Protein AF-A0A7S1VAH8-F1 (afdb_monomer_lite)

Foldseek 3Di:
DPPPVVVVVVVVVVPPPDDDDDDDDDDDDDDDDDDDDDDDDDDDDDDDDDDDPDDPPPPDPPPPLPVVLVVLCVLLPLPPDDDDPVVPVPDPPCPVLVVLLVVLVVDDAQPDDLVSLLCLLVSLLVLLPPLAPNSLSSSVVSLSSLVSNVSSPNVSRADALSSLLSSLSSLLSNLDPCSLVNLVSSLVVLVVCCVVCVVRRVRSDHDPSSVVSNVSSVD

Structure (mmCIF, N/CA/C/O backbone):
data_AF-A0A7S1VAH8-F1
#
_entry.id   AF-A0A7S1VAH8-F1
#
loop_
_atom_site.group_PDB
_atom_site.id
_atom_site.type_symbol
_atom_site.label_atom_id
_atom_site.label_alt_id
_atom_site.label_comp_id
_atom_site.label_asym_id
_atom_site.label_entity_id
_atom_site.label_seq_id
_atom_site.pdbx_PDB_ins_code
_atom_site.Cartn_x
_atom_site.Cartn_y
_atom_site.Cartn_z
_atom_site.occupancy
_atom_site.B_iso_or_equiv
_atom_site.auth_seq_id
_atom_site.auth_comp_id
_atom_site.auth_asym_id
_atom_site.auth_atom_id
_atom_site.pdbx_PDB_model_num
ATOM 1 N N . MET A 1 1 ? -37.120 -2.375 -13.109 1.00 52.62 1 MET A N 1
ATOM 2 C CA . MET A 1 1 ? -37.598 -3.727 -13.493 1.00 52.62 1 MET A CA 1
ATOM 3 C C . MET A 1 1 ? -36.692 -4.372 -14.556 1.00 52.62 1 MET A C 1
ATOM 5 O O . MET A 1 1 ? -37.134 -4.604 -15.670 1.00 52.62 1 MET A O 1
ATOM 9 N N . LYS A 1 2 ? -35.412 -4.654 -14.250 1.00 52.62 2 LYS A N 1
ATOM 10 C CA . LYS A 1 2 ? -34.483 -5.331 -15.190 1.00 52.62 2 LYS A CA 1
ATOM 11 C C . LYS A 1 2 ? -33.538 -6.352 -14.522 1.00 52.62 2 LYS A C 1
ATOM 13 O O . LYS A 1 2 ? -32.539 -6.725 -15.114 1.00 52.62 2 LYS A O 1
ATOM 18 N N . LEU A 1 3 ? -33.850 -6.826 -13.310 1.00 43.91 3 LEU A N 1
ATOM 19 C CA . LEU A 1 3 ? -33.063 -7.880 -12.640 1.00 43.91 3 LEU A CA 1
ATOM 20 C C . LEU A 1 3 ? -33.604 -9.303 -12.870 1.00 43.91 3 LEU A C 1
ATOM 22 O O . LEU A 1 3 ? -32.869 -10.266 -12.695 1.00 43.91 3 LEU A O 1
ATOM 26 N N . SER A 1 4 ? -34.853 -9.458 -13.322 1.00 49.66 4 SER A N 1
ATOM 27 C CA . SER A 1 4 ? -35.469 -10.785 -13.496 1.00 49.66 4 SER A CA 1
ATOM 28 C C . SER A 1 4 ? -34.970 -11.536 -14.744 1.00 49.66 4 SER A C 1
ATOM 30 O O . SER A 1 4 ? -34.822 -12.754 -14.707 1.00 49.66 4 SER A O 1
ATOM 32 N N . ALA A 1 5 ? -34.604 -10.827 -15.819 1.00 51.25 5 ALA A N 1
ATOM 33 C CA . ALA A 1 5 ? -34.132 -11.457 -17.057 1.00 51.25 5 ALA A CA 1
ATOM 34 C C . ALA A 1 5 ? -32.720 -12.069 -16.940 1.00 51.25 5 ALA A C 1
ATOM 36 O O . ALA A 1 5 ? -32.402 -13.029 -17.636 1.00 51.25 5 ALA A O 1
ATOM 37 N N . PHE A 1 6 ? -31.877 -11.545 -16.044 1.00 51.97 6 PHE A N 1
ATOM 38 C CA . PHE A 1 6 ? -30.491 -12.004 -15.910 1.00 51.97 6 PHE A CA 1
ATOM 39 C C . PHE A 1 6 ? -30.389 -13.331 -15.141 1.00 51.97 6 PHE A C 1
ATOM 41 O O . PHE A 1 6 ? -29.578 -14.189 -15.478 1.00 51.97 6 PHE A O 1
ATOM 48 N N . VAL A 1 7 ? -31.279 -13.548 -14.167 1.00 60.94 7 VAL A N 1
ATOM 49 C CA . VAL A 1 7 ? -31.356 -14.809 -13.408 1.00 60.94 7 VAL A CA 1
ATOM 50 C C . VAL A 1 7 ? -31.898 -15.954 -14.277 1.00 60.94 7 VAL A C 1
ATOM 52 O O . VAL A 1 7 ? -31.456 -17.093 -14.142 1.00 60.94 7 VAL A O 1
ATOM 55 N N . ALA A 1 8 ? -32.785 -15.662 -15.235 1.00 54.56 8 ALA A N 1
ATOM 56 C CA . ALA A 1 8 ? -33.302 -16.668 -16.167 1.00 54.56 8 ALA A CA 1
ATOM 57 C C . ALA A 1 8 ? -32.232 -17.185 -17.151 1.00 54.56 8 ALA A C 1
ATOM 59 O O . ALA A 1 8 ? -32.228 -18.368 -17.489 1.00 54.56 8 ALA A O 1
ATOM 60 N N . LEU A 1 9 ? -31.291 -16.331 -17.573 1.00 54.25 9 LEU A N 1
ATOM 61 C CA . LEU A 1 9 ? -30.214 -16.726 -18.489 1.00 54.25 9 LEU A CA 1
ATOM 62 C C . LEU A 1 9 ? -29.108 -17.536 -17.801 1.00 54.25 9 LEU A C 1
ATOM 64 O O . LEU A 1 9 ? -28.518 -18.409 -18.436 1.00 54.25 9 LEU A O 1
ATOM 68 N N . LEU A 1 10 ? -28.864 -17.313 -16.504 1.00 56.12 10 LEU A N 1
ATOM 69 C CA . LEU A 1 10 ? -27.863 -18.083 -15.760 1.00 56.12 10 LEU A CA 1
ATOM 70 C C . LEU A 1 10 ? -28.324 -19.528 -15.491 1.00 56.12 10 LEU A C 1
ATOM 72 O O . LEU A 1 10 ? -27.526 -20.458 -15.584 1.00 56.12 10 LEU A O 1
ATOM 76 N N . ASN A 1 11 ? -29.621 -19.736 -15.241 1.00 53.31 11 ASN A N 1
ATOM 77 C CA . ASN A 1 11 ? -30.171 -21.071 -14.980 1.00 53.31 11 ASN A CA 1
ATOM 78 C C . ASN A 1 11 ? -30.299 -21.947 -16.240 1.00 53.31 11 ASN A C 1
ATOM 80 O O . ASN A 1 11 ? -30.306 -23.170 -16.129 1.00 53.31 11 ASN A O 1
ATOM 84 N N . LEU A 1 12 ? -30.334 -21.363 -17.444 1.00 49.31 12 LEU A N 1
ATOM 85 C CA . LEU A 1 12 ? -30.392 -22.136 -18.693 1.00 49.31 12 LEU A CA 1
ATOM 86 C C . LEU A 1 12 ? -29.013 -22.668 -19.135 1.00 49.31 12 LEU A C 1
ATOM 88 O O . LEU A 1 12 ? -28.933 -23.650 -19.873 1.00 49.31 12 LEU A O 1
ATOM 92 N N . ALA A 1 13 ? -27.923 -22.047 -18.673 1.00 46.59 13 ALA A N 1
ATOM 93 C CA . ALA A 1 13 ? -26.558 -22.426 -19.041 1.00 46.59 13 ALA A CA 1
ATOM 94 C C . ALA A 1 13 ? -26.015 -23.627 -18.242 1.00 46.59 13 ALA A C 1
ATOM 96 O O . ALA A 1 13 ? -25.113 -24.313 -18.717 1.00 46.59 13 ALA A O 1
ATOM 97 N N . LEU A 1 14 ? -26.586 -23.923 -17.069 1.00 49.12 14 LEU A N 1
ATOM 98 C CA . LEU A 1 14 ? -26.120 -24.998 -16.182 1.00 49.12 14 LEU A CA 1
ATOM 99 C C . LEU A 1 14 ? -26.841 -26.344 -16.384 1.00 49.12 14 LEU A C 1
ATOM 101 O O . LEU A 1 14 ? -26.470 -27.329 -15.759 1.00 49.12 14 LEU A O 1
ATOM 105 N N . SER A 1 15 ? -27.821 -26.427 -17.291 1.00 48.47 15 SER A N 1
ATOM 106 C CA . SER A 1 15 ? -28.561 -27.671 -17.578 1.00 48.47 15 SER A CA 1
ATOM 107 C C . SER A 1 15 ? -28.047 -28.445 -18.807 1.00 48.47 15 SER A C 1
ATOM 109 O O . SER A 1 15 ? -28.704 -29.386 -19.249 1.00 48.47 15 SER A O 1
ATOM 111 N N . ARG A 1 16 ? -26.920 -28.047 -19.421 1.00 50.56 16 ARG A N 1
ATOM 112 C CA . ARG A 1 16 ? -26.482 -28.583 -20.731 1.00 50.56 16 ARG A CA 1
ATOM 113 C C . ARG A 1 16 ? -25.191 -29.404 -20.739 1.00 50.56 16 ARG A C 1
ATOM 115 O O . ARG A 1 16 ? -24.739 -29.769 -21.819 1.00 50.56 16 ARG A O 1
ATOM 122 N N . THR A 1 17 ? -24.621 -29.744 -19.587 1.00 51.22 17 THR A N 1
ATOM 123 C CA . THR A 1 17 ? -23.347 -30.485 -19.523 1.00 51.22 17 THR A CA 1
ATOM 124 C C . THR A 1 17 ? -23.457 -31.823 -18.804 1.00 51.22 17 THR A C 1
ATOM 126 O O . THR A 1 17 ? -22.581 -32.140 -18.018 1.00 51.22 17 THR A O 1
ATOM 129 N N . ASP A 1 18 ? -24.501 -32.607 -19.081 1.00 44.62 18 ASP A N 1
ATOM 130 C CA . ASP A 1 18 ? -24.576 -34.012 -18.655 1.00 44.62 18 ASP A CA 1
ATOM 131 C C . ASP A 1 18 ? -25.344 -34.849 -19.687 1.00 44.62 18 ASP A C 1
ATOM 133 O O . ASP A 1 18 ? -26.523 -35.152 -19.528 1.00 44.62 18 ASP A O 1
ATOM 137 N N . ALA A 1 19 ? -24.683 -35.197 -20.793 1.00 46.56 19 ALA A N 1
ATOM 138 C CA . ALA A 1 19 ? -25.042 -36.346 -21.626 1.00 46.56 19 ALA A CA 1
ATOM 139 C C . ALA A 1 19 ? -23.927 -36.643 -22.639 1.00 46.56 19 ALA A C 1
ATOM 141 O O . ALA A 1 19 ? -23.325 -35.718 -23.177 1.00 46.56 19 ALA A O 1
ATOM 142 N N . LEU A 1 20 ? -23.780 -37.933 -22.973 1.00 45.81 20 LEU A N 1
ATOM 143 C CA . LEU A 1 20 ? -22.936 -38.557 -24.012 1.00 45.81 20 LEU A CA 1
ATOM 144 C C . LEU A 1 20 ? -21.584 -39.077 -23.480 1.00 45.81 20 LEU A C 1
ATOM 146 O O . LEU A 1 20 ? -20.568 -38.397 -23.529 1.00 45.81 20 LEU A O 1
ATOM 150 N N . LEU A 1 21 ? -21.559 -40.197 -22.748 1.00 43.94 21 LEU A N 1
ATOM 151 C CA . LEU A 1 21 ? -21.642 -41.609 -23.190 1.00 43.94 21 LEU A CA 1
ATOM 152 C C . LEU A 1 21 ? -20.512 -42.077 -24.131 1.00 43.94 21 LEU A C 1
ATOM 154 O O . LEU A 1 21 ? -20.320 -41.580 -25.236 1.00 43.94 21 LEU A O 1
ATOM 158 N N . LEU A 1 22 ? -19.817 -43.106 -23.638 1.00 51.38 22 LEU A N 1
ATOM 159 C CA . LEU A 1 22 ? -18.764 -43.930 -24.240 1.00 51.38 22 LEU A CA 1
ATOM 160 C C . LEU A 1 22 ? -19.219 -44.652 -25.528 1.00 51.38 22 LEU A C 1
ATOM 162 O O . LEU A 1 22 ? -20.374 -45.073 -25.590 1.00 51.38 22 LEU A O 1
ATOM 166 N N . PRO A 1 23 ? -18.312 -44.984 -26.469 1.00 50.00 23 PRO A N 1
ATOM 167 C CA . PRO A 1 23 ? -18.565 -46.029 -27.455 1.00 50.00 23 PRO A CA 1
ATOM 168 C C . PRO A 1 23 ? -17.867 -47.353 -27.097 1.00 50.00 23 PRO A C 1
ATOM 170 O O . PRO A 1 23 ? -16.686 -47.402 -26.750 1.00 50.00 23 PRO A O 1
ATOM 173 N N . THR A 1 24 ? -18.612 -48.452 -27.236 1.00 46.50 24 THR A N 1
ATOM 174 C CA . THR A 1 24 ? -18.129 -49.837 -27.155 1.00 46.50 24 THR A CA 1
ATOM 175 C C . THR A 1 24 ? -18.040 -50.465 -28.558 1.00 46.50 24 THR A C 1
ATOM 177 O O . THR A 1 24 ? -18.910 -50.264 -29.394 1.00 46.50 24 THR A O 1
ATOM 180 N N . LYS A 1 25 ? -16.939 -51.200 -28.785 1.00 39.41 25 LYS A N 1
ATOM 181 C CA . LYS A 1 25 ? -16.682 -52.368 -29.670 1.00 39.41 25 LYS A CA 1
ATOM 182 C C . LYS A 1 25 ? -17.496 -52.570 -30.977 1.00 39.41 25 LYS A C 1
ATOM 184 O O . LYS A 1 25 ? -18.671 -52.901 -30.930 1.00 39.41 25 LYS A O 1
ATOM 189 N N . SER A 1 26 ? -16.801 -52.722 -32.117 1.00 34.66 26 SER A N 1
ATOM 190 C CA . SER A 1 26 ? -16.413 -54.028 -32.727 1.00 34.66 26 SER A CA 1
ATOM 191 C C . SER A 1 26 ? -16.265 -54.016 -34.270 1.00 34.66 26 SER A C 1
ATOM 193 O O . SER A 1 26 ? -17.096 -53.483 -34.988 1.00 34.66 26 SER A O 1
ATOM 195 N N . SER A 1 27 ? -15.169 -54.644 -34.725 1.00 36.25 27 SER A N 1
ATOM 196 C CA . SER A 1 27 ? -14.942 -55.472 -35.933 1.00 36.25 27 SER A CA 1
ATOM 197 C C . SER A 1 27 ? -15.596 -55.138 -37.292 1.00 36.25 27 SER A C 1
ATOM 199 O O . SER A 1 27 ? -16.796 -55.302 -37.464 1.00 36.25 27 SER A O 1
ATOM 201 N N . SER A 1 28 ? -14.777 -54.911 -38.331 1.00 34.75 28 SER A N 1
ATOM 202 C CA . SER A 1 28 ? -14.781 -55.762 -39.541 1.00 34.75 28 SER A CA 1
ATOM 203 C C . SER A 1 28 ? -13.572 -55.493 -40.459 1.00 34.75 28 SER A C 1
ATOM 205 O O . SER A 1 28 ? -12.951 -54.435 -40.445 1.00 34.75 28 SER A O 1
ATOM 207 N N . SER A 1 29 ? -13.209 -56.542 -41.191 1.00 34.66 29 SER A N 1
ATOM 208 C CA . SER A 1 29 ? -12.019 -56.779 -42.015 1.00 34.66 29 SER A CA 1
ATOM 209 C C . SER A 1 29 ? -12.194 -56.335 -43.477 1.00 34.66 29 SER A C 1
ATOM 211 O O . SER A 1 29 ? -13.298 -56.458 -43.992 1.00 34.66 29 SER A O 1
ATOM 213 N N . SER 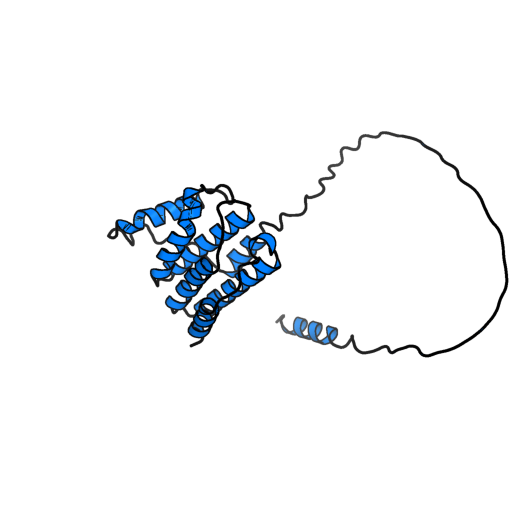A 1 30 ? -11.089 -55.976 -44.160 1.00 33.41 30 SER A N 1
ATOM 214 C CA . SER A 1 30 ? -10.739 -56.280 -45.582 1.00 33.41 30 SER A CA 1
ATOM 215 C C . SER A 1 30 ? -9.871 -55.147 -46.165 1.00 33.41 30 SER A C 1
ATOM 217 O O . SER A 1 30 ? -10.327 -54.017 -46.256 1.00 33.41 30 SER A O 1
ATOM 219 N N . ARG A 1 31 ? -8.549 -55.308 -46.346 1.00 37.62 31 ARG A N 1
ATOM 220 C CA . ARG A 1 31 ? -7.811 -55.829 -47.530 1.00 37.62 31 ARG A CA 1
ATOM 221 C C . ARG A 1 31 ? -8.066 -55.101 -48.871 1.00 37.62 31 ARG A C 1
ATOM 223 O O . ARG A 1 31 ? -9.208 -54.989 -49.292 1.00 37.62 31 ARG A O 1
ATOM 230 N N . PHE A 1 32 ? -6.937 -54.824 -49.558 1.00 33.59 32 PHE A N 1
ATOM 231 C CA . PHE A 1 32 ? -6.731 -54.348 -50.949 1.00 33.59 32 PHE A CA 1
ATOM 232 C C . PHE A 1 32 ? -7.037 -52.852 -51.201 1.00 33.59 32 PHE A C 1
ATOM 234 O O . PHE A 1 32 ? -7.964 -52.316 -50.627 1.00 33.59 32 PHE A O 1
ATOM 241 N N . ASP A 1 33 ? -6.314 -52.068 -52.008 1.00 38.62 33 ASP A N 1
ATOM 242 C CA . ASP A 1 33 ? -5.178 -52.296 -52.902 1.00 38.62 33 ASP A CA 1
ATOM 243 C C . ASP A 1 33 ? -4.407 -50.974 -53.125 1.00 38.62 33 ASP A C 1
ATOM 245 O O . ASP A 1 33 ? -4.814 -49.875 -52.756 1.00 38.62 33 ASP A O 1
ATOM 249 N N . ARG A 1 34 ? -3.257 -51.146 -53.756 1.00 37.56 34 ARG A N 1
ATOM 250 C CA . ARG A 1 34 ? -2.193 -50.237 -54.137 1.00 37.56 34 ARG A CA 1
ATOM 251 C C . ARG A 1 34 ? -2.593 -49.094 -55.084 1.00 37.56 34 ARG A C 1
ATOM 253 O O . ARG A 1 34 ? -3.426 -49.238 -55.968 1.00 37.56 34 ARG A O 1
ATOM 260 N N . ARG A 1 35 ? -1.645 -48.145 -55.099 1.00 35.19 35 ARG A N 1
ATOM 261 C CA . ARG A 1 35 ? -0.958 -47.571 -56.277 1.00 35.19 35 ARG A CA 1
ATOM 262 C C . ARG A 1 35 ? -1.503 -46.264 -56.864 1.00 35.19 35 ARG A C 1
ATOM 264 O O . ARG A 1 35 ? -2.649 -46.154 -57.261 1.00 35.19 35 ARG A O 1
ATOM 271 N N . ARG A 1 36 ? -0.491 -45.425 -57.140 1.00 37.31 36 ARG A N 1
ATOM 272 C CA . ARG A 1 36 ? -0.350 -44.394 -58.184 1.00 37.31 36 ARG A CA 1
ATOM 273 C C . ARG A 1 36 ? -0.787 -42.982 -57.770 1.00 37.31 36 ARG A C 1
ATOM 275 O O . ARG A 1 36 ? -1.959 -42.716 -57.598 1.00 37.31 36 ARG A O 1
ATOM 282 N N . SER A 1 37 ? 0.164 -42.099 -57.423 1.00 30.84 37 SER A N 1
ATOM 283 C CA . SER A 1 37 ? 1.071 -41.342 -58.327 1.00 30.84 37 SER A CA 1
ATOM 284 C C . SER A 1 37 ? 0.287 -40.250 -59.055 1.00 30.84 37 SER A C 1
ATOM 286 O O . SER A 1 37 ? -0.781 -40.543 -59.557 1.00 30.84 37 SER A O 1
ATOM 288 N N . ARG A 1 38 ? 0.730 -39.022 -59.286 1.00 40.31 38 ARG A N 1
ATOM 289 C CA . ARG A 1 38 ? 2.019 -38.320 -59.272 1.00 40.31 38 ARG A CA 1
ATOM 290 C C . ARG A 1 38 ? 1.649 -36.935 -59.864 1.00 40.31 38 ARG A C 1
ATOM 292 O O . ARG A 1 38 ? 0.690 -36.888 -60.628 1.00 40.31 38 ARG A O 1
ATOM 299 N N . ILE A 1 39 ? 2.513 -35.922 -59.698 1.00 39.56 39 ILE A N 1
ATOM 300 C CA . ILE A 1 39 ? 2.718 -34.819 -60.678 1.00 39.56 39 ILE A CA 1
ATOM 301 C C . ILE A 1 39 ? 1.591 -33.739 -60.659 1.00 39.56 39 ILE A C 1
ATOM 303 O O . ILE A 1 39 ? 0.421 -34.071 -60.621 1.00 39.56 39 ILE A O 1
ATOM 307 N N . ARG A 1 40 ? 1.822 -32.414 -60.658 1.00 43.12 40 ARG A N 1
ATOM 308 C CA . ARG A 1 40 ? 2.897 -31.576 -61.223 1.00 43.12 40 ARG A CA 1
ATOM 309 C C . ARG A 1 40 ? 2.968 -30.218 -60.495 1.00 43.12 40 ARG A C 1
ATOM 311 O O . ARG A 1 40 ? 1.947 -29.655 -60.120 1.00 43.12 40 ARG A O 1
ATOM 318 N N . LEU A 1 41 ? 4.190 -29.701 -60.390 1.00 45.59 41 LEU A N 1
ATOM 319 C CA . LEU A 1 41 ? 4.558 -28.301 -60.149 1.00 45.59 41 LEU A CA 1
ATOM 320 C C . LEU A 1 41 ? 4.165 -27.397 -61.332 1.00 45.59 41 LEU A C 1
ATOM 322 O O . LEU A 1 41 ? 4.174 -27.885 -62.456 1.00 45.59 41 LEU A O 1
ATOM 326 N N . HIS A 1 42 ? 3.934 -26.103 -61.069 1.00 35.91 42 HIS A N 1
ATOM 327 C CA . HIS A 1 42 ? 4.334 -24.907 -61.854 1.00 35.91 42 HIS A CA 1
ATOM 328 C C . HIS A 1 42 ? 3.812 -23.674 -61.074 1.00 35.91 42 HIS A C 1
ATOM 330 O O . HIS A 1 42 ? 2.610 -23.514 -60.924 1.00 35.91 42 HIS A O 1
ATOM 336 N N . ALA A 1 43 ? 4.613 -22.916 -60.318 1.00 41.59 43 ALA A N 1
ATOM 337 C CA . ALA A 1 43 ? 5.600 -21.915 -60.740 1.00 41.59 43 ALA A CA 1
ATOM 338 C C . ALA A 1 43 ? 5.031 -20.842 -61.688 1.00 41.59 43 ALA A C 1
ATOM 340 O O . ALA A 1 43 ? 4.959 -21.083 -62.886 1.00 41.59 43 ALA A O 1
ATOM 341 N N . ALA A 1 44 ? 4.738 -19.643 -61.168 1.00 35.91 44 ALA A N 1
ATOM 342 C CA . ALA A 1 44 ? 4.954 -18.381 -61.882 1.00 35.91 44 ALA A CA 1
ATOM 343 C C . ALA A 1 44 ? 4.898 -17.174 -60.933 1.00 35.91 44 ALA A C 1
ATOM 345 O O . ALA A 1 44 ? 4.115 -17.101 -59.993 1.00 35.91 44 ALA A O 1
ATOM 346 N N . ARG A 1 45 ? 5.797 -16.243 -61.223 1.00 37.78 45 ARG A N 1
ATOM 347 C CA . ARG A 1 45 ? 6.213 -15.046 -60.501 1.00 37.78 45 ARG A CA 1
ATOM 348 C C . ARG A 1 45 ? 5.705 -13.846 -61.294 1.00 37.78 45 ARG A C 1
ATOM 350 O O . ARG A 1 45 ? 6.010 -13.774 -62.478 1.00 37.78 45 ARG A O 1
ATOM 357 N N . SER A 1 46 ? 5.079 -12.859 -60.660 1.00 36.94 46 SER A N 1
ATOM 358 C CA . SER A 1 46 ? 5.064 -11.493 -61.201 1.00 36.94 46 SER A CA 1
ATOM 359 C C . SER A 1 46 ? 4.858 -10.469 -60.092 1.00 36.94 46 SER A C 1
ATOM 361 O O . SER A 1 46 ? 3.839 -10.455 -59.408 1.00 36.94 46 SER A O 1
ATOM 363 N N . LYS A 1 47 ? 5.873 -9.620 -59.926 1.00 44.81 47 LYS A N 1
ATOM 364 C CA . LYS A 1 47 ? 5.834 -8.383 -59.150 1.00 44.81 47 LYS A CA 1
ATOM 365 C C . LYS A 1 47 ? 4.857 -7.418 -59.825 1.00 44.81 47 LYS A C 1
ATOM 367 O O . LYS A 1 47 ? 4.975 -7.235 -61.029 1.00 44.81 47 LYS A O 1
ATOM 372 N N . GLN A 1 48 ? 4.022 -6.730 -59.052 1.00 37.03 48 GLN A N 1
ATOM 373 C CA . GLN A 1 48 ? 3.597 -5.376 -59.396 1.00 37.03 48 GLN A CA 1
ATOM 374 C C . GLN A 1 48 ? 3.486 -4.559 -58.109 1.00 37.03 48 GLN A C 1
ATOM 376 O O . GLN A 1 48 ? 2.625 -4.790 -57.266 1.00 37.03 48 GLN A O 1
ATOM 381 N N . SER A 1 49 ? 4.429 -3.632 -57.970 1.00 36.41 49 SER A N 1
ATOM 382 C CA . SER A 1 49 ? 4.395 -2.520 -57.031 1.00 36.41 49 SER A CA 1
ATOM 383 C C . SER A 1 49 ? 3.206 -1.622 -57.372 1.00 36.41 49 SER A C 1
ATOM 385 O O . SER A 1 49 ? 3.104 -1.148 -58.506 1.00 36.41 49 SER A O 1
ATOM 387 N N . ARG A 1 50 ? 2.325 -1.386 -56.400 1.00 34.78 50 ARG A N 1
ATOM 388 C CA . ARG A 1 50 ? 1.470 -0.201 -56.342 1.00 34.78 50 ARG A CA 1
ATOM 389 C C . ARG A 1 50 ? 1.491 0.317 -54.911 1.00 34.78 50 ARG A C 1
ATOM 391 O O . ARG A 1 50 ? 1.236 -0.421 -53.965 1.00 34.78 50 ARG A O 1
ATOM 398 N N . HIS A 1 51 ? 1.889 1.576 -54.798 1.00 40.53 51 HIS A N 1
ATOM 399 C CA . HIS A 1 51 ? 1.807 2.375 -53.593 1.00 40.53 51 HIS A CA 1
ATOM 400 C C . HIS A 1 51 ? 0.335 2.566 -53.236 1.00 40.53 51 HIS A C 1
ATOM 402 O O . HIS A 1 51 ? -0.336 3.365 -53.878 1.00 40.53 51 HIS A O 1
ATOM 408 N N . ASP A 1 52 ? -0.128 1.859 -52.209 1.00 32.88 52 ASP A N 1
ATOM 409 C CA . ASP A 1 52 ? -1.315 2.244 -51.456 1.00 32.88 52 ASP A CA 1
ATOM 410 C C . ASP A 1 52 ? -0.872 2.595 -50.041 1.00 32.88 52 ASP A C 1
ATOM 412 O O . ASP A 1 52 ? -0.638 1.748 -49.177 1.00 32.88 52 ASP A O 1
ATOM 416 N N . THR A 1 53 ? -0.716 3.898 -49.832 1.00 48.62 53 THR A N 1
ATOM 417 C CA . THR A 1 53 ? -0.575 4.542 -48.532 1.00 48.62 53 THR A CA 1
ATOM 418 C C . THR A 1 53 ? -1.925 4.450 -47.820 1.00 48.62 53 THR A C 1
ATOM 420 O O . THR A 1 53 ? -2.681 5.412 -47.753 1.00 48.62 53 THR A O 1
ATOM 423 N N . SER A 1 54 ? -2.260 3.259 -47.329 1.00 36.91 54 SER A N 1
ATOM 424 C CA . SER A 1 54 ? -3.374 3.046 -46.413 1.00 36.91 54 SER A CA 1
ATOM 425 C C . SER A 1 54 ? -2.804 2.629 -45.067 1.00 36.91 54 SER A C 1
ATOM 427 O O . SER A 1 54 ? -2.082 1.642 -44.934 1.00 36.91 54 SER A O 1
ATOM 429 N N . ASN A 1 55 ? -3.080 3.483 -44.094 1.00 42.97 55 ASN A N 1
ATOM 430 C CA . ASN A 1 55 ? -2.594 3.491 -42.732 1.00 42.97 55 ASN A CA 1
ATOM 431 C C . ASN A 1 55 ? -3.018 2.209 -41.991 1.00 42.97 55 ASN A C 1
ATOM 433 O O . ASN A 1 55 ? -3.998 2.205 -41.251 1.00 42.97 55 ASN A O 1
ATOM 437 N N . ASN A 1 56 ? -2.272 1.118 -42.172 1.00 36.69 56 ASN A N 1
ATOM 438 C CA . ASN A 1 56 ? -2.330 -0.044 -41.290 1.00 36.69 56 ASN A CA 1
ATOM 439 C C . ASN A 1 56 ? -1.617 0.308 -39.981 1.00 36.69 56 ASN A C 1
ATOM 441 O O . ASN A 1 56 ? -0.535 -0.193 -39.673 1.00 36.69 56 ASN A O 1
ATOM 445 N N . PHE A 1 57 ? -2.246 1.192 -39.205 1.00 38.03 57 PHE A N 1
ATOM 446 C CA . PHE A 1 57 ? -2.045 1.238 -37.770 1.00 38.03 57 PHE A CA 1
ATOM 447 C C . PHE A 1 57 ? -2.548 -0.100 -37.236 1.00 38.03 57 PHE A C 1
ATOM 449 O O . PHE A 1 57 ? -3.731 -0.278 -36.962 1.00 38.03 57 PHE A O 1
ATOM 456 N N . VAL A 1 58 ? -1.645 -1.075 -37.156 1.00 41.09 58 VAL A N 1
ATOM 457 C CA . VAL A 1 58 ? -1.805 -2.174 -36.214 1.00 41.09 58 VAL A CA 1
ATOM 458 C C . VAL A 1 58 ? -1.862 -1.483 -34.855 1.00 41.09 58 VAL A C 1
ATOM 460 O O . VAL A 1 58 ? -0.850 -0.889 -34.471 1.00 41.09 58 VAL A O 1
ATOM 463 N N . PRO A 1 59 ? -3.004 -1.464 -34.143 1.00 37.94 59 PRO A N 1
ATOM 464 C CA . PRO A 1 59 ? -2.978 -0.982 -32.782 1.00 37.94 59 PRO A CA 1
ATOM 465 C C . PRO A 1 59 ? -2.022 -1.908 -32.044 1.00 37.94 59 PRO A C 1
ATOM 467 O O . PRO A 1 59 ? -2.269 -3.111 -31.926 1.00 37.94 59 PRO A O 1
ATOM 470 N N . SER A 1 60 ? -0.892 -1.356 -31.603 1.00 44.97 60 SER A N 1
ATOM 471 C CA . SER A 1 60 ? -0.071 -1.995 -30.586 1.00 44.97 60 SER A CA 1
ATOM 472 C C . SER A 1 60 ? -1.021 -2.512 -29.505 1.00 44.97 60 SER A C 1
ATOM 474 O O . SER A 1 60 ? -1.938 -1.769 -29.132 1.00 44.97 60 SER A O 1
ATOM 476 N N . PRO A 1 61 ? -0.864 -3.762 -29.034 1.00 37.22 61 PRO A N 1
ATOM 477 C CA . PRO A 1 61 ? -1.750 -4.310 -28.019 1.00 37.22 61 PRO A CA 1
ATOM 478 C C . PRO A 1 61 ? -1.848 -3.297 -26.874 1.00 37.22 61 PRO A C 1
ATOM 480 O O . PRO A 1 61 ? -0.804 -2.794 -26.435 1.00 37.22 61 PRO A O 1
ATOM 483 N N . PRO A 1 62 ? -3.067 -2.929 -26.439 1.00 39.06 62 PRO A N 1
ATOM 484 C CA . PRO A 1 62 ? -3.224 -1.948 -25.385 1.00 39.06 62 PRO A CA 1
ATOM 485 C C . PRO A 1 62 ? -2.422 -2.422 -24.178 1.00 39.06 62 PRO A C 1
ATOM 487 O O . PRO A 1 62 ? -2.386 -3.604 -23.837 1.00 39.06 62 PRO A O 1
ATOM 490 N N . THR A 1 63 ? -1.697 -1.482 -23.591 1.00 43.12 63 THR A N 1
ATOM 491 C CA . THR A 1 63 ? -0.848 -1.611 -22.413 1.00 43.12 63 THR A CA 1
ATOM 492 C C . THR A 1 63 ? -1.597 -2.233 -21.223 1.00 43.12 63 THR A C 1
ATOM 494 O O . THR A 1 63 ? -1.938 -1.541 -20.266 1.00 43.12 63 THR A O 1
ATOM 497 N N . GLN A 1 64 ? -1.759 -3.563 -21.213 1.00 37.59 64 GLN A N 1
ATOM 498 C CA . GLN A 1 64 ? -2.277 -4.352 -20.078 1.00 37.59 64 GLN A CA 1
ATOM 499 C C . GLN A 1 64 ? -1.519 -4.055 -18.772 1.00 37.59 64 GLN A C 1
ATOM 501 O O . GLN A 1 64 ? -2.054 -4.193 -17.674 1.00 37.59 64 GLN A O 1
ATOM 506 N N . LYS A 1 65 ? -0.270 -3.586 -18.891 1.00 42.75 65 LYS A N 1
ATOM 507 C CA . LYS A 1 65 ? 0.619 -3.223 -17.782 1.00 42.75 65 LYS A CA 1
ATOM 508 C C . LYS A 1 65 ? 0.095 -2.058 -16.919 1.00 42.75 65 LYS A C 1
ATOM 510 O O . LYS A 1 65 ? 0.512 -1.952 -15.771 1.00 42.75 65 LYS A O 1
ATOM 515 N N . PHE A 1 66 ? -0.791 -1.202 -17.445 1.00 39.78 66 PHE A N 1
ATOM 516 C CA . PHE A 1 66 ? -1.327 -0.017 -16.747 1.00 39.78 66 PHE A CA 1
ATOM 517 C C . PHE A 1 66 ? -2.832 -0.095 -16.420 1.00 39.78 66 PHE A C 1
ATOM 519 O O . PHE A 1 66 ? -3.278 0.560 -15.475 1.00 39.78 66 PHE A O 1
ATOM 526 N N . GLU A 1 67 ? -3.605 -0.931 -17.123 1.00 48.91 67 GLU A N 1
ATOM 527 C CA . GLU A 1 67 ? -5.032 -1.172 -16.825 1.00 48.91 67 GLU A CA 1
ATOM 528 C C . GLU A 1 67 ? -5.230 -1.860 -15.464 1.00 48.91 67 GLU A C 1
ATOM 530 O O . GLU A 1 67 ? -6.142 -1.535 -14.710 1.00 48.91 67 GLU A O 1
ATOM 535 N N . PHE A 1 68 ? -4.304 -2.744 -15.083 1.00 54.06 68 PHE A N 1
ATOM 536 C CA . PHE A 1 68 ? -4.376 -3.492 -13.826 1.00 54.06 68 PHE A CA 1
ATOM 537 C C . PHE A 1 68 ? -4.356 -2.607 -12.569 1.00 54.06 68 PHE A C 1
ATOM 539 O O . PHE A 1 68 ? -5.030 -2.917 -11.592 1.00 54.06 68 PHE A O 1
ATOM 546 N N . ILE A 1 69 ? -3.576 -1.519 -12.577 1.00 53.22 69 ILE A N 1
ATOM 547 C CA . ILE A 1 69 ? -3.437 -0.594 -11.438 1.00 53.22 69 ILE A CA 1
ATOM 548 C C . ILE A 1 69 ? -4.596 0.415 -11.419 1.00 53.22 69 ILE A C 1
ATOM 550 O O . ILE A 1 69 ? -5.055 0.808 -10.349 1.00 53.22 69 ILE A O 1
ATOM 554 N N . THR A 1 70 ? -5.097 0.816 -12.589 1.00 55.56 70 THR A N 1
ATOM 555 C CA . THR A 1 70 ? -6.184 1.800 -12.722 1.00 55.56 70 THR A CA 1
ATOM 556 C C 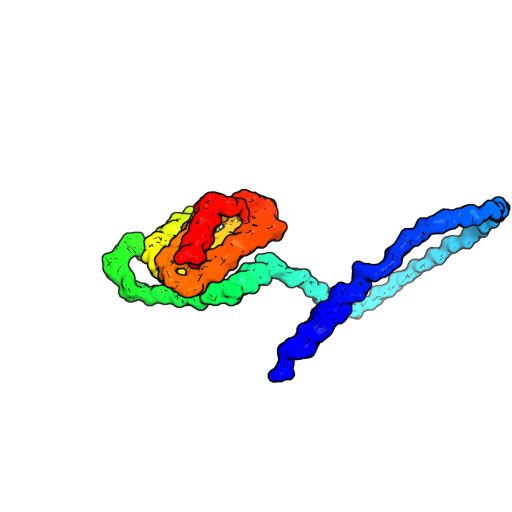. THR A 1 70 ? -7.549 1.207 -12.361 1.00 55.56 70 THR A C 1
ATOM 558 O O . THR A 1 70 ? -8.237 1.798 -11.533 1.00 55.56 70 THR A O 1
ATOM 561 N N . GLU A 1 71 ? -7.871 -0.012 -12.817 1.00 57.78 71 GLU A N 1
ATOM 562 C CA . GLU A 1 71 ? -9.051 -0.783 -12.362 1.00 57.78 71 GLU A CA 1
ATOM 563 C C . GLU A 1 71 ? -9.043 -0.970 -10.828 1.00 57.78 71 GLU A C 1
ATOM 565 O O . GLU A 1 71 ? -10.070 -0.958 -10.144 1.00 57.78 71 GLU A O 1
ATOM 570 N N . TRP A 1 72 ? -7.843 -1.119 -10.266 1.00 60.84 72 TRP A N 1
ATOM 571 C CA . TRP A 1 72 ? -7.605 -1.244 -8.832 1.00 60.84 72 TRP A CA 1
ATOM 572 C C . TRP A 1 72 ? -7.846 0.051 -8.052 1.00 60.84 72 TRP A C 1
ATOM 574 O O . TRP A 1 72 ? -8.412 0.013 -6.957 1.00 60.84 72 TRP A O 1
ATOM 584 N N . ASN A 1 73 ? -7.443 1.194 -8.605 1.00 55.75 73 ASN A N 1
ATOM 585 C CA . ASN A 1 73 ? -7.647 2.505 -7.990 1.00 55.75 73 ASN A CA 1
ATOM 586 C C . ASN A 1 73 ? -9.137 2.862 -7.881 1.00 55.75 73 ASN A C 1
ATOM 588 O O . ASN A 1 73 ? -9.551 3.442 -6.878 1.00 55.75 73 ASN A O 1
ATOM 592 N N . GLU A 1 74 ? -9.939 2.462 -8.870 1.00 53.69 74 GLU A N 1
ATOM 593 C CA . GLU A 1 74 ? -11.389 2.681 -8.888 1.00 53.69 74 GLU A CA 1
ATOM 594 C C . GLU A 1 74 ? -12.116 1.800 -7.866 1.00 53.69 74 GLU A C 1
ATOM 596 O O . GLU A 1 74 ? -12.937 2.298 -7.094 1.00 53.69 74 GLU A O 1
ATOM 601 N N . ARG A 1 75 ? -11.757 0.509 -7.776 1.00 54.78 75 ARG A N 1
ATOM 602 C CA . ARG A 1 75 ? -12.326 -0.412 -6.772 1.00 54.78 75 ARG A CA 1
ATOM 603 C C . ARG A 1 75 ? -12.025 -0.002 -5.336 1.00 54.78 75 ARG A C 1
ATOM 605 O O . ARG A 1 75 ? -12.815 -0.279 -4.440 1.00 54.78 75 ARG A O 1
ATOM 612 N N . LEU A 1 76 ? -10.879 0.633 -5.112 1.00 54.31 76 LEU A N 1
ATOM 613 C CA . LEU A 1 76 ? -10.459 1.079 -3.794 1.00 54.31 76 LEU A CA 1
ATOM 614 C C . LEU A 1 76 ? -10.757 2.551 -3.525 1.00 54.31 76 LEU A C 1
ATOM 616 O O . LEU A 1 76 ? -10.163 3.057 -2.583 1.00 54.31 76 LEU A O 1
ATOM 620 N N . LEU A 1 77 ? -11.659 3.226 -4.258 1.00 49.09 77 LEU A N 1
ATOM 621 C CA . LEU A 1 77 ? -12.194 4.572 -3.954 1.00 49.09 77 LEU A CA 1
ATOM 622 C C . LEU A 1 77 ? -11.244 5.463 -3.125 1.00 49.09 77 LEU A C 1
ATOM 624 O O . LEU A 1 77 ? -11.622 6.002 -2.080 1.00 49.09 77 LEU A O 1
ATOM 628 N N . VAL A 1 78 ? -9.974 5.566 -3.532 1.00 51.69 78 VAL A N 1
ATOM 629 C CA . VAL A 1 78 ? -9.024 6.471 -2.887 1.00 51.69 78 VAL A CA 1
ATOM 630 C C . VAL A 1 78 ? -9.200 7.786 -3.617 1.00 51.69 78 VAL A C 1
ATOM 632 O O . VAL A 1 78 ? -8.382 8.171 -4.447 1.00 51.69 78 VAL A O 1
ATOM 635 N N . THR A 1 79 ? -10.303 8.481 -3.340 1.00 43.31 79 THR A N 1
ATOM 636 C CA . THR A 1 79 ? -10.338 9.919 -3.584 1.00 43.31 79 THR A CA 1
ATOM 637 C C . THR A 1 79 ? -9.283 10.517 -2.663 1.00 43.31 79 THR A C 1
ATOM 639 O O . THR A 1 79 ? -9.373 10.456 -1.432 1.00 43.31 79 THR A O 1
ATOM 642 N N . ARG A 1 80 ? -8.179 10.939 -3.282 1.00 49.12 80 ARG A N 1
ATOM 643 C CA . ARG A 1 80 ? -6.964 11.389 -2.610 1.00 49.12 80 ARG A CA 1
ATOM 644 C C . ARG A 1 80 ? -7.205 12.759 -1.980 1.00 49.12 80 ARG A C 1
ATOM 646 O O . ARG A 1 80 ? -6.767 13.773 -2.504 1.00 49.12 80 ARG A O 1
ATOM 653 N N . GLU A 1 81 ? -7.895 12.785 -0.848 1.00 47.09 81 GLU A N 1
ATOM 654 C CA . GLU A 1 81 ? -7.939 13.965 0.009 1.00 47.09 81 GLU A CA 1
ATOM 655 C C . GLU A 1 81 ? -6.649 13.993 0.827 1.00 47.09 81 GLU A C 1
ATOM 657 O O . GLU A 1 81 ? -6.428 13.187 1.737 1.00 47.09 81 GLU A O 1
ATOM 662 N N . LEU A 1 82 ? -5.734 14.877 0.425 1.00 46.03 82 LEU A N 1
ATOM 663 C CA . LEU A 1 82 ? -4.614 15.245 1.275 1.00 46.03 82 LEU A CA 1
ATOM 664 C C . LEU A 1 82 ? -5.195 16.002 2.476 1.00 46.03 82 LEU A C 1
ATOM 666 O O . LEU A 1 82 ? -5.996 16.912 2.261 1.00 46.03 82 LEU A O 1
ATOM 670 N N . PRO A 1 83 ? -4.816 15.670 3.722 1.00 47.91 83 PRO A N 1
ATOM 671 C CA . PRO A 1 83 ? -5.087 16.576 4.829 1.00 47.91 83 PRO A CA 1
ATOM 672 C C . PRO A 1 83 ? -4.457 17.931 4.489 1.00 47.91 83 PRO A C 1
ATOM 674 O O . PRO A 1 83 ? -3.325 17.981 3.987 1.00 47.91 83 PRO A O 1
ATOM 677 N N . ASN A 1 84 ? -5.201 19.017 4.702 1.00 48.62 84 ASN A N 1
ATOM 678 C CA . ASN A 1 84 ? -4.690 20.360 4.455 1.00 48.62 84 ASN A CA 1
ATOM 679 C C . ASN A 1 84 ? -3.404 20.547 5.266 1.00 48.62 84 ASN A C 1
ATOM 681 O O . ASN A 1 84 ? -3.311 20.096 6.410 1.00 48.62 84 ASN A O 1
ATOM 685 N N . SER A 1 85 ? -2.393 21.219 4.699 1.00 50.03 85 SER A N 1
ATOM 686 C CA . SER A 1 85 ? -1.104 21.396 5.389 1.00 50.03 85 SER A CA 1
ATOM 687 C C . SER A 1 85 ? -1.234 22.135 6.731 1.00 50.03 85 SER A C 1
ATOM 689 O O . SER A 1 85 ? -0.293 22.130 7.520 1.00 50.03 85 SER A O 1
ATOM 691 N N . SER A 1 86 ? -2.388 22.757 6.993 1.00 50.59 86 SER A N 1
ATOM 692 C CA . SER A 1 86 ? -2.755 23.413 8.247 1.00 50.59 86 SER A CA 1
ATOM 693 C C . SER A 1 86 ? -3.036 22.456 9.407 1.00 50.59 86 SER A C 1
ATOM 695 O O . SER A 1 86 ? -2.859 22.855 10.553 1.00 50.59 86 SER A O 1
ATOM 697 N N . ASP A 1 87 ? -3.428 21.203 9.154 1.00 47.97 87 ASP A N 1
ATOM 698 C CA . ASP A 1 87 ? -3.949 20.307 10.205 1.00 47.97 87 ASP A CA 1
ATOM 699 C C . ASP A 1 87 ? -2.849 19.746 11.127 1.00 47.97 87 ASP A C 1
ATOM 701 O O . ASP A 1 87 ? -3.126 19.126 12.154 1.00 47.97 87 ASP A O 1
ATOM 705 N N . HIS A 1 88 ? -1.578 19.967 10.778 1.00 50.59 88 HIS A N 1
ATOM 706 C CA . HIS A 1 88 ? -0.416 19.435 11.494 1.00 50.59 88 HIS A CA 1
ATOM 707 C C . HIS A 1 88 ? 0.685 20.477 11.730 1.00 50.59 88 HIS A C 1
ATOM 709 O O . HIS A 1 88 ? 1.844 20.119 11.931 1.00 50.59 88 HIS A O 1
ATOM 715 N N . ALA A 1 89 ? 0.322 21.763 11.758 1.00 43.59 89 ALA A N 1
ATOM 716 C CA . ALA A 1 89 ? 1.241 22.892 11.934 1.00 43.59 89 ALA A CA 1
ATOM 717 C C . ALA A 1 89 ? 2.071 22.878 13.245 1.00 43.59 89 ALA A C 1
ATOM 719 O O . ALA A 1 89 ? 2.944 23.723 13.410 1.00 43.59 89 ALA A O 1
ATOM 720 N N . GLY A 1 90 ? 1.832 21.931 14.162 1.00 50.28 90 GLY A N 1
ATOM 721 C CA . GLY A 1 90 ? 2.564 21.792 15.426 1.00 50.28 90 GLY A CA 1
ATOM 722 C C . GLY A 1 90 ? 3.633 20.692 15.481 1.00 50.28 90 GLY A C 1
ATOM 723 O O . GLY A 1 90 ? 4.307 20.594 16.499 1.00 50.28 90 GLY A O 1
ATOM 724 N N . ASP A 1 91 ? 3.801 19.862 14.442 1.00 55.56 91 ASP A N 1
ATOM 725 C CA . ASP A 1 91 ? 4.648 18.657 14.512 1.00 55.56 91 ASP A CA 1
ATOM 726 C C . ASP A 1 91 ? 5.727 18.643 13.409 1.00 55.56 91 ASP A C 1
ATOM 728 O O . ASP A 1 91 ? 5.569 18.065 12.327 1.00 55.56 91 ASP A O 1
ATOM 732 N N . SER A 1 92 ? 6.827 19.358 13.681 1.00 60.09 92 SER A N 1
ATOM 733 C CA . SER A 1 92 ? 7.975 19.581 12.781 1.00 60.09 92 SER A CA 1
ATOM 734 C C . SER A 1 92 ? 8.559 18.285 12.191 1.00 60.09 92 SER A C 1
ATOM 736 O O . SER A 1 92 ? 9.045 18.277 11.053 1.00 60.09 92 SER A O 1
ATOM 738 N N . ASP A 1 93 ? 8.457 17.169 12.917 1.00 64.75 93 ASP A N 1
ATOM 739 C CA . ASP A 1 93 ? 9.113 15.900 12.584 1.00 64.75 93 ASP A CA 1
ATOM 740 C C . ASP A 1 93 ? 8.464 15.142 11.414 1.00 64.75 93 ASP A C 1
ATOM 742 O O . ASP A 1 93 ? 9.098 14.273 10.808 1.00 64.75 93 ASP A O 1
ATOM 746 N N . TYR A 1 94 ? 7.230 15.486 11.028 1.00 72.62 94 TYR A N 1
ATOM 747 C CA . TYR A 1 94 ? 6.514 14.814 9.933 1.00 72.62 94 TYR A CA 1
ATOM 748 C C . TYR A 1 94 ? 6.520 15.581 8.608 1.00 72.62 94 TYR A C 1
ATOM 750 O O . TYR A 1 94 ? 6.063 15.047 7.594 1.00 72.62 94 TYR A O 1
ATOM 758 N N . SER A 1 95 ? 7.072 16.797 8.579 1.00 74.31 95 SER A N 1
ATOM 759 C CA . SER A 1 95 ? 7.161 17.656 7.386 1.00 74.31 95 SER A CA 1
ATOM 760 C C . SER A 1 95 ? 7.779 16.940 6.174 1.00 74.31 95 SER A C 1
ATOM 762 O O . SER A 1 95 ? 7.265 17.019 5.054 1.00 74.31 95 SER A O 1
ATOM 764 N N . TRP A 1 96 ? 8.830 16.149 6.404 1.00 81.00 96 TRP A N 1
ATOM 765 C CA . TRP A 1 96 ? 9.509 15.394 5.353 1.00 81.00 96 TRP A CA 1
ATOM 766 C C . TRP A 1 96 ? 8.659 14.249 4.766 1.00 81.00 96 TRP A C 1
ATOM 768 O O . TRP A 1 96 ? 8.877 13.881 3.612 1.00 81.00 96 TRP A O 1
ATOM 778 N N . LEU A 1 97 ? 7.664 13.708 5.491 1.00 82.56 97 LEU A N 1
ATOM 779 C CA . LEU A 1 97 ? 6.746 12.696 4.943 1.00 82.56 97 LEU A CA 1
ATOM 780 C C . LEU A 1 97 ? 5.846 13.290 3.863 1.00 82.56 97 LEU A C 1
ATOM 782 O O . LEU A 1 97 ? 5.634 12.669 2.824 1.00 82.56 97 LEU A O 1
ATOM 786 N N . TYR A 1 98 ? 5.320 14.490 4.117 1.00 82.00 98 TYR A N 1
ATOM 787 C CA . TYR A 1 98 ? 4.485 15.215 3.162 1.00 82.00 98 TYR A CA 1
ATOM 788 C C . TYR A 1 98 ? 5.301 15.653 1.954 1.00 82.00 98 TYR A C 1
ATOM 790 O O . TYR A 1 98 ? 4.846 15.505 0.822 1.00 82.00 98 TYR A O 1
ATOM 798 N N . TRP A 1 99 ? 6.530 16.126 2.183 1.00 84.25 99 TRP A N 1
ATOM 799 C CA . TRP A 1 99 ? 7.471 16.411 1.104 1.00 84.25 99 TRP A CA 1
ATOM 800 C C . TRP A 1 99 ? 7.731 15.171 0.240 1.00 84.25 99 TRP A C 1
ATOM 802 O O . TRP A 1 99 ? 7.638 15.270 -0.983 1.00 84.25 99 TRP A O 1
ATOM 812 N N . LEU A 1 100 ? 7.999 14.004 0.845 1.00 83.81 100 LEU A N 1
ATOM 813 C CA . LEU A 1 100 ? 8.248 12.782 0.079 1.00 83.81 100 LEU A CA 1
ATOM 814 C C . LEU A 1 100 ? 6.989 12.330 -0.663 1.00 83.81 100 LEU A C 1
ATOM 816 O O . LEU A 1 100 ? 7.083 12.003 -1.840 1.00 83.81 100 LEU A O 1
ATOM 820 N N . GLY A 1 101 ? 5.820 12.357 -0.018 1.00 84.81 101 GLY A N 1
ATOM 821 C CA . GLY A 1 101 ? 4.542 12.039 -0.662 1.00 84.81 101 GLY A CA 1
ATOM 822 C C . GLY A 1 101 ? 4.298 12.911 -1.892 1.00 84.81 101 GLY A C 1
ATOM 823 O O . GLY A 1 101 ? 4.111 12.391 -2.988 1.00 84.81 101 GLY A O 1
ATOM 824 N N . LYS A 1 102 ? 4.441 14.233 -1.748 1.00 84.56 102 LYS A N 1
ATOM 825 C CA . LYS A 1 102 ? 4.319 15.183 -2.859 1.00 84.56 102 LYS A CA 1
ATOM 826 C C . LYS A 1 102 ? 5.350 14.921 -3.962 1.00 84.56 102 LYS A C 1
ATOM 828 O O . LYS A 1 102 ? 5.010 14.910 -5.141 1.00 84.56 102 LYS A O 1
ATOM 833 N N . LYS A 1 103 ? 6.609 14.658 -3.604 1.00 83.50 103 LYS A N 1
ATOM 834 C CA . LYS A 1 103 ? 7.668 14.348 -4.578 1.00 83.50 103 LYS A CA 1
ATOM 835 C C . LYS A 1 103 ? 7.409 13.056 -5.340 1.00 83.50 103 LYS A C 1
ATOM 837 O O . LYS A 1 103 ? 7.680 12.986 -6.535 1.00 83.50 103 LYS A O 1
ATOM 842 N N . VAL A 1 104 ? 6.900 12.036 -4.664 1.00 85.31 104 VAL A N 1
ATOM 843 C CA . VAL A 1 104 ? 6.539 10.757 -5.278 1.00 85.31 104 VAL A CA 1
ATOM 844 C C . VAL A 1 104 ? 5.421 10.950 -6.306 1.00 85.31 104 VAL A C 1
ATOM 846 O O . VAL A 1 104 ? 5.433 10.306 -7.349 1.00 85.31 104 VAL A O 1
ATOM 849 N N . GLU A 1 105 ? 4.492 11.867 -6.053 1.00 79.12 105 GLU A N 1
ATOM 850 C CA . GLU A 1 105 ? 3.395 12.196 -6.967 1.00 79.12 105 GLU A CA 1
ATOM 851 C C . GLU A 1 105 ? 3.839 13.029 -8.173 1.00 79.12 105 GLU A C 1
ATOM 853 O O . GLU A 1 105 ? 3.366 12.780 -9.278 1.00 79.12 105 GLU A O 1
ATOM 858 N N . GLU A 1 106 ? 4.748 13.988 -7.974 1.00 82.50 106 GLU A N 1
ATOM 859 C CA . GLU A 1 106 ? 5.314 14.816 -9.052 1.00 82.50 106 GLU A CA 1
ATOM 860 C C . GLU A 1 106 ? 6.091 13.977 -10.077 1.00 82.50 106 GLU A C 1
ATOM 862 O O . GLU A 1 106 ? 6.117 14.297 -11.265 1.00 82.50 106 GLU A O 1
ATOM 867 N N . ASN A 1 107 ? 6.729 12.894 -9.630 1.00 83.94 107 ASN A N 1
ATOM 868 C CA . ASN A 1 107 ? 7.490 12.023 -10.513 1.00 83.94 107 ASN A CA 1
ATOM 869 C C . ASN A 1 107 ? 6.568 11.021 -11.226 1.00 83.94 107 ASN A C 1
ATOM 871 O O . ASN A 1 107 ? 5.714 10.408 -10.578 1.00 83.94 107 ASN A O 1
ATOM 875 N N . PRO A 1 108 ? 6.757 10.757 -12.531 1.00 85.88 108 PRO A N 1
ATOM 876 C CA . PRO A 1 108 ? 6.029 9.700 -13.223 1.00 85.88 108 PRO A CA 1
ATOM 877 C C . PRO A 1 108 ? 6.473 8.317 -12.727 1.00 85.88 108 PRO A C 1
ATOM 879 O O . PRO A 1 108 ? 7.600 8.136 -12.259 1.00 85.88 108 PRO A O 1
ATOM 882 N N . VAL A 1 109 ? 5.579 7.333 -12.841 1.00 84.69 109 VAL A N 1
ATOM 883 C CA . VAL A 1 109 ? 5.847 5.949 -12.422 1.00 84.69 109 VAL A CA 1
ATOM 884 C C . VAL A 1 109 ? 7.075 5.397 -13.155 1.00 84.69 109 VAL A C 1
ATOM 886 O O . VAL A 1 109 ? 7.170 5.503 -14.377 1.00 84.69 109 VAL A O 1
ATOM 889 N N . GLY A 1 110 ? 8.005 4.793 -12.415 1.00 83.31 110 GLY A N 1
ATOM 890 C CA . GLY A 1 110 ? 9.215 4.156 -12.943 1.00 83.31 110 GLY A CA 1
ATOM 891 C C . GLY A 1 110 ? 10.442 5.066 -13.011 1.00 83.31 110 GLY A C 1
ATOM 892 O O . GLY A 1 110 ? 11.518 4.592 -13.363 1.00 83.31 110 GLY A O 1
ATOM 893 N N . LYS A 1 111 ? 10.302 6.359 -12.689 1.00 86.75 111 LYS A N 1
ATOM 894 C CA . LYS A 1 111 ? 11.413 7.329 -12.646 1.00 86.75 111 LYS A CA 1
ATOM 895 C C . LYS A 1 111 ? 11.706 7.841 -11.238 1.00 86.75 111 LYS A C 1
ATOM 897 O O . LYS A 1 111 ? 12.355 8.874 -11.091 1.00 86.75 111 LYS A O 1
ATOM 902 N N . LEU A 1 112 ? 11.188 7.173 -10.211 1.00 87.06 112 LEU A N 1
ATOM 903 C CA . LEU A 1 112 ? 11.431 7.595 -8.841 1.00 87.06 112 LEU A CA 1
ATOM 904 C C . LEU A 1 112 ? 12.907 7.386 -8.480 1.00 87.06 112 LEU A C 1
ATOM 906 O O . LEU A 1 112 ? 13.483 6.342 -8.792 1.00 87.06 112 LEU A O 1
ATOM 910 N N . ASP A 1 113 ? 13.508 8.374 -7.816 1.00 89.44 113 ASP A N 1
ATOM 911 C CA . ASP A 1 113 ? 14.908 8.301 -7.404 1.00 89.44 113 ASP A CA 1
ATOM 912 C C . ASP A 1 113 ? 15.139 7.122 -6.440 1.00 89.44 113 ASP A C 1
ATOM 914 O O . ASP A 1 113 ? 14.249 6.729 -5.675 1.00 89.44 113 ASP A O 1
ATOM 918 N N . ALA A 1 114 ? 16.349 6.562 -6.444 1.00 88.31 114 ALA A N 1
ATOM 919 C CA . ALA A 1 114 ? 16.716 5.425 -5.603 1.00 88.31 114 ALA A CA 1
ATOM 920 C C . ALA A 1 114 ? 16.514 5.745 -4.115 1.00 88.31 114 ALA A C 1
ATOM 922 O O . ALA A 1 114 ? 15.913 4.960 -3.381 1.00 88.31 114 ALA A O 1
ATOM 923 N N . LYS A 1 115 ? 16.934 6.942 -3.686 1.00 86.81 115 LYS A N 1
ATOM 924 C CA . LYS A 1 115 ? 16.786 7.400 -2.299 1.00 86.81 115 LYS A CA 1
ATOM 925 C C . LYS A 1 115 ? 15.319 7.516 -1.893 1.00 86.81 115 LYS A C 1
ATOM 927 O O . LYS A 1 115 ? 14.946 7.134 -0.790 1.00 86.81 115 LYS A O 1
ATOM 932 N N . GLN A 1 116 ? 14.481 8.039 -2.784 1.00 87.25 116 GLN A N 1
ATOM 933 C CA . GLN A 1 116 ? 13.045 8.179 -2.538 1.00 87.25 116 GLN A CA 1
ATOM 934 C C . GLN A 1 116 ? 12.366 6.810 -2.448 1.00 87.25 116 GLN A C 1
ATOM 936 O O . GLN A 1 116 ? 11.552 6.580 -1.557 1.00 87.25 116 GLN A O 1
ATOM 941 N N . THR A 1 117 ? 12.741 5.898 -3.345 1.00 90.00 117 THR A N 1
ATOM 942 C CA . THR A 1 117 ? 12.208 4.535 -3.415 1.00 90.00 117 THR A CA 1
ATOM 943 C C . THR A 1 117 ? 12.538 3.735 -2.153 1.00 90.00 117 THR A C 1
ATOM 945 O O . THR A 1 117 ? 11.650 3.109 -1.579 1.00 90.00 117 THR A O 1
ATOM 948 N N . ASP A 1 118 ? 13.779 3.819 -1.669 1.00 90.06 118 ASP A N 1
ATOM 949 C CA . ASP A 1 118 ? 14.227 3.164 -0.432 1.00 90.06 118 ASP A CA 1
ATOM 950 C C . ASP A 1 118 ? 13.506 3.697 0.823 1.00 90.06 118 ASP A C 1
ATOM 952 O O . ASP A 1 118 ? 13.231 2.965 1.774 1.00 90.06 118 ASP A O 1
ATOM 956 N N . GLN A 1 119 ? 13.103 4.971 0.812 1.00 90.12 119 GLN A N 1
ATOM 957 C CA . GLN A 1 119 ? 12.363 5.586 1.915 1.00 90.12 119 GLN A CA 1
ATOM 958 C C . GLN A 1 119 ? 10.873 5.200 1.960 1.00 90.12 119 GLN A C 1
ATOM 960 O O . GLN A 1 119 ? 10.249 5.333 3.021 1.00 90.12 119 GLN A O 1
ATOM 965 N N . LEU A 1 120 ? 10.284 4.700 0.864 1.00 91.19 120 LEU A N 1
ATOM 966 C CA . LEU A 1 120 ? 8.846 4.399 0.780 1.00 91.19 120 LEU A CA 1
ATOM 967 C C . LEU A 1 120 ? 8.345 3.428 1.866 1.00 91.19 120 LEU A C 1
ATOM 969 O O . LEU A 1 120 ? 7.367 3.772 2.536 1.00 91.19 120 LEU A O 1
ATOM 973 N N . PRO A 1 121 ? 8.981 2.264 2.128 1.00 92.50 121 PRO A N 1
ATOM 974 C CA . PRO A 1 121 ? 8.547 1.355 3.193 1.00 92.50 121 PRO A CA 1
ATOM 975 C C . PRO A 1 121 ? 8.494 2.026 4.568 1.00 92.50 121 PRO A C 1
ATOM 977 O O . PRO A 1 121 ? 7.575 1.780 5.355 1.00 92.50 121 PRO A O 1
ATOM 980 N N . ARG A 1 122 ? 9.460 2.910 4.856 1.00 91.81 122 ARG A N 1
ATOM 981 C CA . ARG A 1 122 ? 9.521 3.650 6.119 1.00 91.81 122 ARG A CA 1
ATOM 982 C C . ARG A 1 122 ? 8.357 4.627 6.227 1.00 91.81 122 ARG A C 1
ATOM 984 O O . ARG A 1 122 ? 7.680 4.641 7.250 1.00 91.81 122 ARG A O 1
ATOM 991 N N . VAL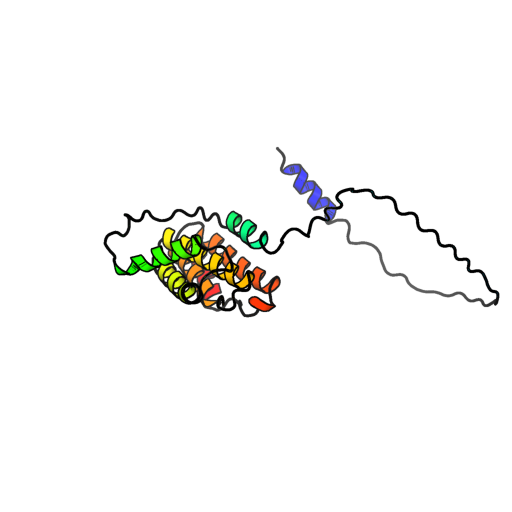 A 1 123 ? 8.089 5.395 5.174 1.00 92.00 123 VAL A N 1
ATOM 992 C CA . VAL A 1 123 ? 6.987 6.368 5.153 1.00 92.00 123 VAL A CA 1
ATOM 993 C C . VAL A 1 123 ? 5.622 5.677 5.239 1.00 92.00 123 VAL A C 1
ATOM 995 O O . VAL A 1 123 ? 4.782 6.109 6.026 1.00 92.00 123 VAL A O 1
ATOM 998 N N . ILE A 1 124 ? 5.424 4.549 4.546 1.00 93.62 124 ILE A N 1
ATOM 999 C CA . ILE A 1 124 ? 4.220 3.707 4.678 1.00 93.62 124 ILE A CA 1
ATOM 1000 C C . ILE A 1 124 ? 4.038 3.245 6.130 1.00 93.62 124 ILE A C 1
ATOM 1002 O O . ILE A 1 124 ? 2.944 3.348 6.686 1.00 93.62 124 ILE A O 1
ATOM 1006 N N . SER A 1 125 ? 5.112 2.770 6.770 1.00 93.75 125 SER A N 1
ATOM 1007 C CA . SER A 1 125 ? 5.077 2.340 8.171 1.00 93.75 125 SER A CA 1
ATOM 1008 C C . SER A 1 125 ? 4.681 3.484 9.109 1.00 93.75 125 SER A C 1
ATOM 1010 O O . SER A 1 125 ? 3.837 3.289 9.983 1.00 93.75 125 SER A O 1
ATOM 1012 N N . VAL A 1 126 ? 5.222 4.690 8.917 1.00 92.44 126 VAL A N 1
ATOM 1013 C CA . VAL A 1 126 ? 4.868 5.849 9.750 1.00 92.44 126 VAL A CA 1
ATOM 1014 C C . VAL A 1 126 ? 3.403 6.247 9.555 1.00 92.44 126 VAL A C 1
ATOM 1016 O O . VAL A 1 126 ? 2.679 6.380 10.542 1.00 92.44 126 VAL A O 1
ATOM 1019 N N . TRP A 1 127 ? 2.922 6.332 8.311 1.00 91.56 127 TRP A N 1
ATOM 1020 C CA . TRP A 1 127 ? 1.511 6.614 8.029 1.00 91.56 127 TRP A CA 1
ATOM 1021 C C . TRP A 1 127 ? 0.565 5.571 8.632 1.00 91.56 127 TRP A C 1
ATOM 1023 O O . TRP A 1 127 ? -0.457 5.933 9.216 1.00 91.56 127 TRP A O 1
ATOM 1033 N N . SER A 1 128 ? 0.941 4.289 8.588 1.00 93.00 128 SER A N 1
ATOM 1034 C CA . SER A 1 128 ? 0.131 3.199 9.146 1.00 93.00 128 SER A CA 1
ATOM 1035 C C . SER A 1 128 ? -0.064 3.259 10.664 1.00 93.00 128 SER A C 1
ATOM 1037 O O . SER A 1 128 ? -1.003 2.669 11.202 1.00 93.00 128 SER A O 1
ATOM 1039 N N . LYS A 1 129 ? 0.821 3.967 11.376 1.00 91.88 129 LYS A N 1
ATOM 1040 C CA . LYS A 1 129 ? 0.774 4.100 12.837 1.00 91.88 129 LYS A CA 1
ATOM 1041 C C . LYS A 1 129 ? -0.120 5.241 13.311 1.00 91.88 129 LYS A C 1
ATOM 1043 O O . LYS A 1 129 ? -0.468 5.245 14.486 1.00 91.88 129 LYS A O 1
ATOM 1048 N N . LYS A 1 130 ? -0.527 6.167 12.433 1.00 88.12 130 LYS A N 1
ATOM 1049 C CA . LYS A 1 130 ? -1.340 7.332 12.825 1.00 88.12 130 LYS A CA 1
ATOM 1050 C C . LYS A 1 130 ? -2.760 6.966 13.279 1.00 88.12 130 LYS A C 1
ATOM 1052 O O . LYS A 1 130 ? -3.397 7.794 13.912 1.00 88.12 130 LYS A O 1
ATOM 1057 N N . LYS A 1 131 ? -3.250 5.748 12.988 1.00 88.44 131 LYS A N 1
ATOM 1058 C CA . LYS A 1 131 ? -4.613 5.270 13.325 1.00 88.44 131 LYS A CA 1
ATOM 1059 C C . LYS A 1 131 ? -5.738 6.199 12.833 1.00 88.44 131 LYS A C 1
ATOM 1061 O O . LYS A 1 131 ? -6.827 6.208 13.390 1.00 88.44 131 LYS A O 1
ATOM 1066 N N . THR A 1 132 ? -5.479 6.987 11.792 1.00 89.81 132 THR A N 1
ATOM 1067 C CA . THR A 1 132 ? -6.471 7.864 11.166 1.00 89.81 132 THR A CA 1
ATOM 1068 C C . THR A 1 132 ? -6.847 7.333 9.791 1.00 89.81 132 THR A C 1
ATOM 1070 O O . THR A 1 132 ? -6.024 6.720 9.106 1.00 89.81 132 THR A O 1
ATOM 1073 N N . LEU A 1 133 ? -8.074 7.625 9.349 1.00 89.31 133 LEU A N 1
ATOM 1074 C CA . LEU A 1 133 ? -8.529 7.287 7.998 1.00 89.31 133 LEU A CA 1
ATOM 1075 C C . LEU A 1 133 ? -7.616 7.908 6.931 1.00 89.31 133 LEU A C 1
ATOM 1077 O O . LEU A 1 133 ? -7.239 7.249 5.964 1.00 89.31 133 LEU A O 1
ATOM 1081 N N . THR A 1 134 ? -7.203 9.162 7.136 1.00 88.06 134 THR A N 1
ATOM 1082 C CA . THR A 1 134 ? -6.236 9.845 6.268 1.00 88.06 134 THR A CA 1
ATOM 1083 C C . THR A 1 134 ? -4.908 9.096 6.213 1.00 88.06 134 THR A C 1
ATOM 1085 O O . THR A 1 134 ? -4.375 8.885 5.128 1.00 88.06 134 THR A O 1
ATOM 1088 N N . GLY A 1 135 ? -4.399 8.615 7.350 1.00 88.62 135 GLY A N 1
ATOM 1089 C CA . GLY A 1 135 ? -3.152 7.859 7.401 1.00 88.62 135 GLY A CA 1
ATOM 1090 C C . GLY A 1 135 ? -3.234 6.515 6.685 1.00 88.62 135 GLY A C 1
ATOM 1091 O O . GLY A 1 135 ? -2.319 6.177 5.937 1.00 88.62 135 GLY A O 1
ATOM 1092 N N . ALA A 1 136 ? -4.342 5.785 6.831 1.00 91.50 136 ALA A N 1
ATOM 1093 C CA . ALA A 1 136 ? -4.571 4.540 6.097 1.00 91.50 136 ALA A CA 1
ATOM 1094 C C . ALA A 1 136 ? -4.645 4.773 4.577 1.00 91.50 136 ALA A C 1
ATOM 1096 O O . ALA A 1 136 ? -3.967 4.079 3.817 1.00 91.50 136 ALA A O 1
ATOM 1097 N N . LYS A 1 137 ? -5.375 5.810 4.136 1.00 90.25 137 LYS A N 1
ATOM 1098 C CA . LYS A 1 137 ? -5.446 6.214 2.720 1.00 90.25 137 LYS A CA 1
ATOM 1099 C C . LYS A 1 137 ? -4.069 6.581 2.154 1.00 90.25 137 LYS A C 1
ATOM 1101 O O . LYS A 1 137 ? -3.711 6.103 1.080 1.00 90.25 137 LYS A O 1
ATOM 1106 N N . GLN A 1 138 ? -3.279 7.379 2.877 1.00 88.81 138 GLN A N 1
ATOM 1107 C CA . GLN A 1 138 ? -1.928 7.773 2.451 1.00 88.81 138 GLN A CA 1
ATOM 1108 C C . GLN A 1 138 ? -0.968 6.579 2.402 1.00 88.81 138 GLN A C 1
ATOM 1110 O O . GLN A 1 138 ? -0.248 6.398 1.420 1.00 88.81 138 GLN A O 1
ATOM 1115 N N . ALA A 1 139 ? -0.994 5.713 3.420 1.00 92.94 139 ALA A N 1
ATOM 1116 C CA . ALA A 1 139 ? -0.192 4.492 3.440 1.00 92.94 139 ALA A CA 1
ATOM 1117 C C . ALA A 1 139 ? -0.528 3.582 2.247 1.00 92.94 139 ALA A C 1
ATOM 1119 O O . ALA A 1 139 ? 0.376 3.052 1.599 1.00 92.94 139 ALA A O 1
ATOM 1120 N N . GLN A 1 140 ? -1.816 3.440 1.920 1.00 92.94 140 GLN A N 1
ATOM 1121 C CA . GLN A 1 140 ? -2.263 2.668 0.767 1.00 92.94 140 GLN A CA 1
ATOM 1122 C C . GLN A 1 140 ? -1.819 3.288 -0.561 1.00 92.94 140 GLN A C 1
ATOM 1124 O O . GLN A 1 140 ? -1.295 2.567 -1.407 1.00 92.94 140 GLN A O 1
ATOM 1129 N N . ALA A 1 141 ? -1.984 4.600 -0.742 1.00 89.19 141 ALA A N 1
ATOM 1130 C CA . ALA A 1 141 ? -1.578 5.289 -1.967 1.00 89.19 141 ALA A CA 1
ATOM 1131 C C . ALA A 1 141 ? -0.069 5.142 -2.229 1.00 89.19 141 ALA A C 1
ATOM 1133 O O . ALA A 1 141 ? 0.358 4.841 -3.345 1.00 89.19 141 ALA A O 1
ATOM 1134 N N . LEU A 1 142 ? 0.750 5.271 -1.182 1.00 92.06 142 LEU A N 1
ATOM 1135 C CA . LEU A 1 142 ? 2.195 5.065 -1.277 1.00 92.06 142 LEU A CA 1
ATOM 1136 C C . LEU A 1 142 ? 2.561 3.607 -1.566 1.00 92.06 142 LEU A C 1
ATOM 1138 O O . LEU A 1 142 ? 3.460 3.360 -2.366 1.00 92.06 142 LEU A O 1
ATOM 1142 N N . LEU A 1 143 ? 1.858 2.637 -0.972 1.00 93.94 143 LEU A N 1
ATOM 1143 C CA . LEU A 1 143 ? 2.051 1.219 -1.287 1.00 93.94 143 LEU A CA 1
ATOM 1144 C C . LEU A 1 143 ? 1.715 0.920 -2.753 1.00 93.94 143 LEU A C 1
ATOM 1146 O O . LEU A 1 143 ? 2.485 0.240 -3.427 1.00 93.94 143 LEU A O 1
ATOM 1150 N N . GLN A 1 144 ? 0.598 1.446 -3.259 1.00 91.06 144 GLN A N 1
ATOM 1151 C CA . GLN A 1 144 ? 0.209 1.301 -4.663 1.00 91.06 144 GLN A CA 1
ATOM 1152 C C . GLN A 1 144 ? 1.276 1.881 -5.585 1.00 91.06 144 GLN A C 1
ATOM 1154 O O . GLN A 1 144 ? 1.677 1.240 -6.557 1.00 91.06 144 GLN A O 1
ATOM 1159 N N . ARG A 1 145 ? 1.792 3.065 -5.247 1.00 89.88 145 ARG A N 1
ATOM 1160 C CA . ARG A 1 145 ? 2.880 3.664 -6.008 1.00 89.88 145 ARG A CA 1
ATOM 1161 C C . ARG A 1 145 ? 4.150 2.817 -5.952 1.00 89.88 145 ARG A C 1
ATOM 1163 O O . ARG A 1 145 ? 4.781 2.622 -6.983 1.00 89.88 145 ARG A O 1
ATOM 1170 N N . PHE A 1 146 ? 4.488 2.255 -4.796 1.00 93.06 146 PHE A N 1
ATOM 1171 C CA . PHE A 1 146 ? 5.656 1.389 -4.646 1.00 93.06 146 PHE A CA 1
ATOM 1172 C C . PHE A 1 146 ? 5.551 0.111 -5.497 1.00 93.06 146 PHE A C 1
ATOM 1174 O O . PHE A 1 146 ? 6.509 -0.274 -6.167 1.00 93.06 146 PHE A O 1
ATOM 1181 N N . VAL A 1 147 ? 4.359 -0.495 -5.556 1.00 93.06 147 VAL A N 1
ATOM 1182 C CA . VAL A 1 147 ? 4.050 -1.615 -6.464 1.00 93.06 147 VAL A CA 1
ATOM 1183 C C . VAL A 1 147 ? 4.184 -1.194 -7.928 1.00 93.06 147 VAL A C 1
ATOM 1185 O O . VAL A 1 147 ? 4.768 -1.927 -8.726 1.00 93.06 147 VAL A O 1
ATOM 1188 N N . ALA A 1 148 ? 3.691 -0.007 -8.285 1.00 91.00 148 ALA A N 1
ATOM 1189 C CA . ALA A 1 148 ? 3.781 0.518 -9.642 1.00 91.00 148 ALA A CA 1
ATOM 1190 C C . ALA A 1 148 ? 5.240 0.733 -10.091 1.00 91.00 148 ALA A C 1
ATOM 1192 O O . ALA A 1 148 ? 5.585 0.387 -11.220 1.00 91.00 148 ALA A O 1
ATOM 1193 N N . GLU A 1 149 ? 6.116 1.228 -9.209 1.00 91.69 149 GLU A N 1
ATOM 1194 C CA . GLU A 1 149 ? 7.557 1.366 -9.480 1.00 91.69 149 GLU A CA 1
ATOM 1195 C C . GLU A 1 149 ? 8.215 0.004 -9.765 1.00 91.69 149 GLU A C 1
ATOM 1197 O O . GLU A 1 149 ? 8.933 -0.156 -10.757 1.00 91.69 149 GLU A O 1
ATOM 1202 N N . GLN A 1 150 ? 7.915 -1.016 -8.955 1.00 93.19 150 GLN A N 1
ATOM 1203 C CA . GLN A 1 150 ? 8.443 -2.366 -9.172 1.00 93.19 150 GLN A CA 1
ATOM 1204 C C . GLN A 1 150 ? 7.923 -2.976 -10.485 1.00 93.19 150 GLN A C 1
ATOM 1206 O O . GLN A 1 150 ? 8.672 -3.598 -11.249 1.00 93.19 150 GLN A O 1
ATOM 1211 N N . LEU A 1 151 ? 6.646 -2.759 -10.812 1.00 91.19 151 LEU A N 1
ATOM 1212 C CA . LEU A 1 151 ? 6.048 -3.186 -12.080 1.00 91.19 151 LEU A CA 1
ATOM 1213 C C . LEU A 1 151 ? 6.672 -2.481 -13.289 1.00 91.19 151 LEU A C 1
ATOM 1215 O O . LEU A 1 151 ? 6.944 -3.139 -14.303 1.00 91.19 151 LEU A O 1
ATOM 1219 N N . ALA A 1 152 ? 6.975 -1.189 -13.164 1.00 89.50 152 ALA A N 1
ATOM 1220 C CA . ALA A 1 152 ? 7.691 -0.414 -14.172 1.00 89.50 152 ALA A CA 1
ATOM 1221 C C . ALA A 1 152 ? 9.127 -0.916 -14.394 1.00 89.50 152 ALA A C 1
ATOM 1223 O O . ALA A 1 152 ? 9.661 -0.740 -15.484 1.00 89.50 152 ALA A O 1
ATOM 1224 N N . GLY A 1 153 ? 9.696 -1.643 -13.427 1.00 89.31 153 GLY A N 1
ATOM 1225 C CA . GLY A 1 153 ? 11.035 -2.225 -13.518 1.00 89.31 153 GLY A CA 1
ATOM 1226 C C . GLY A 1 153 ? 12.106 -1.391 -12.822 1.00 89.31 153 GLY A C 1
ATOM 1227 O O . GLY A 1 153 ? 13.279 -1.543 -13.143 1.00 89.31 153 GLY A O 1
ATOM 1228 N N . ASN A 1 154 ? 11.719 -0.526 -11.880 1.00 90.00 154 ASN A N 1
ATOM 1229 C CA . ASN A 1 154 ? 12.672 0.170 -11.027 1.00 90.00 154 ASN A CA 1
ATOM 1230 C C . ASN A 1 154 ? 13.418 -0.868 -10.157 1.00 90.00 154 ASN A C 1
ATOM 1232 O O . ASN A 1 154 ? 12.772 -1.546 -9.354 1.00 90.00 154 ASN A O 1
ATOM 1236 N N . PRO A 1 155 ? 14.750 -1.024 -10.297 1.00 87.12 155 PRO A N 1
ATOM 1237 C CA . PRO A 1 155 ? 15.502 -2.088 -9.627 1.00 87.12 155 PRO A CA 1
ATOM 1238 C C . PRO A 1 155 ? 15.586 -1.900 -8.108 1.00 87.12 155 PRO A C 1
ATOM 1240 O O . PRO A 1 155 ? 15.813 -2.862 -7.381 1.00 87.12 155 PRO A O 1
ATOM 1243 N N . VAL A 1 156 ? 15.391 -0.669 -7.626 1.00 90.12 156 VAL A N 1
ATOM 1244 C CA . VAL A 1 156 ? 15.389 -0.344 -6.193 1.00 90.12 156 VAL A CA 1
ATOM 1245 C C . VAL A 1 156 ? 14.026 -0.652 -5.568 1.00 90.12 156 VAL A C 1
ATOM 1247 O O . VAL A 1 156 ? 13.917 -0.882 -4.364 1.00 90.12 156 VAL A O 1
ATOM 1250 N N . ALA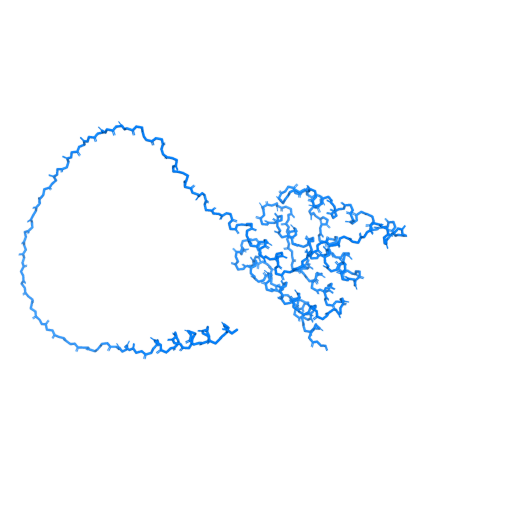 A 1 157 ? 12.967 -0.692 -6.379 1.00 92.06 157 ALA A N 1
ATOM 1251 C CA . ALA A 1 157 ? 11.622 -0.931 -5.894 1.00 92.06 157 ALA A CA 1
ATOM 1252 C C . ALA A 1 157 ? 11.394 -2.419 -5.612 1.00 92.06 157 ALA A C 1
ATOM 1254 O O . ALA A 1 157 ? 11.075 -3.198 -6.508 1.00 92.06 157 ALA A O 1
ATOM 1255 N N . LYS A 1 158 ? 11.531 -2.804 -4.339 1.00 92.62 158 LYS A N 1
ATOM 1256 C CA . LYS A 1 158 ? 11.230 -4.155 -3.859 1.00 92.62 158 LYS A CA 1
ATOM 1257 C C . LYS A 1 158 ? 10.142 -4.124 -2.790 1.00 92.62 158 LYS A C 1
ATOM 1259 O O . LYS A 1 158 ? 10.382 -3.813 -1.624 1.00 92.62 158 LYS A O 1
ATOM 1264 N N . VAL A 1 159 ? 8.922 -4.459 -3.191 1.00 93.75 159 VAL A N 1
ATOM 1265 C CA . VAL A 1 159 ? 7.771 -4.560 -2.297 1.00 93.75 159 VAL A CA 1
ATOM 1266 C C . VAL A 1 159 ? 7.826 -5.877 -1.531 1.00 93.75 159 VAL A C 1
ATOM 1268 O O . VAL A 1 159 ? 8.054 -6.947 -2.092 1.00 93.75 159 VAL A O 1
ATOM 1271 N N . HIS A 1 160 ? 7.563 -5.795 -0.229 1.00 93.25 160 HIS A N 1
ATOM 1272 C CA . HIS A 1 160 ? 7.548 -6.934 0.680 1.00 93.25 160 HIS A CA 1
ATOM 1273 C C . HIS A 1 160 ? 6.197 -7.077 1.379 1.00 93.25 160 HIS A C 1
ATOM 1275 O O . HIS A 1 160 ? 5.457 -6.103 1.542 1.00 93.25 160 HIS A O 1
ATOM 1281 N N . VAL A 1 161 ? 5.936 -8.276 1.907 1.00 94.88 161 VAL A N 1
ATOM 1282 C CA . VAL A 1 161 ? 4.747 -8.586 2.724 1.00 94.88 161 VAL A CA 1
ATOM 1283 C C . VAL A 1 161 ? 4.620 -7.624 3.911 1.00 94.88 161 VAL A C 1
ATOM 1285 O O . VAL A 1 161 ? 3.525 -7.185 4.246 1.00 94.88 161 VAL A O 1
ATOM 1288 N N . LYS A 1 162 ? 5.745 -7.183 4.494 1.00 94.12 162 LYS A N 1
ATOM 1289 C CA . LYS A 1 162 ? 5.760 -6.194 5.586 1.00 94.12 162 LYS A CA 1
ATOM 1290 C C . LYS A 1 162 ? 5.097 -4.863 5.208 1.00 94.12 162 LYS A C 1
ATOM 1292 O O . LYS A 1 162 ? 4.383 -4.300 6.035 1.00 94.12 162 LYS A O 1
ATOM 1297 N N . SER A 1 163 ? 5.297 -4.369 3.983 1.00 94.44 163 SER A N 1
ATOM 1298 C CA . SER A 1 163 ? 4.680 -3.116 3.521 1.00 94.44 163 SER A CA 1
ATOM 1299 C C . SER A 1 163 ? 3.165 -3.268 3.378 1.00 94.44 163 SER A C 1
ATOM 1301 O O . SER A 1 163 ? 2.422 -2.376 3.781 1.00 94.44 163 SER A O 1
ATOM 1303 N N . PHE A 1 164 ? 2.700 -4.429 2.902 1.00 95.44 164 PHE A N 1
ATOM 1304 C CA . PHE A 1 164 ? 1.277 -4.778 2.891 1.00 95.44 164 PHE A CA 1
ATOM 1305 C C . PHE A 1 164 ? 0.703 -4.856 4.305 1.00 95.44 164 PHE A C 1
ATOM 1307 O O . PHE A 1 164 ? -0.293 -4.200 4.592 1.00 95.44 164 PHE A O 1
ATOM 1314 N N . ASN A 1 165 ? 1.361 -5.577 5.213 1.00 95.94 165 ASN A N 1
ATOM 1315 C CA . ASN A 1 165 ? 0.923 -5.714 6.602 1.00 95.94 165 ASN A CA 1
ATOM 1316 C C . ASN A 1 165 ? 0.808 -4.368 7.327 1.00 95.94 165 ASN A C 1
ATOM 1318 O O . ASN A 1 165 ? -0.098 -4.199 8.146 1.00 95.94 165 ASN A O 1
ATOM 1322 N N . CYS A 1 166 ? 1.675 -3.398 7.012 1.00 95.56 166 CYS A N 1
ATOM 1323 C CA . CYS A 1 166 ? 1.541 -2.032 7.522 1.00 95.56 166 CYS A CA 1
ATOM 1324 C C . CYS A 1 166 ? 0.206 -1.416 7.088 1.00 95.56 166 CYS A C 1
ATOM 1326 O O . CYS A 1 166 ? -0.543 -0.943 7.936 1.00 95.56 166 CYS A O 1
ATOM 1328 N N . VAL A 1 167 ? -0.127 -1.467 5.796 1.00 95.94 167 VAL A N 1
ATOM 1329 C CA . VAL A 1 167 ? -1.380 -0.897 5.273 1.00 95.94 167 VAL A CA 1
ATOM 1330 C C . VAL A 1 167 ? -2.608 -1.662 5.773 1.00 95.94 167 VAL A C 1
ATOM 1332 O O . VAL A 1 167 ? -3.576 -1.030 6.183 1.00 95.94 167 VAL A O 1
ATOM 1335 N N . LEU A 1 168 ? -2.563 -2.997 5.828 1.00 95.56 168 LEU A N 1
ATOM 1336 C CA . LEU A 1 168 ? -3.649 -3.813 6.390 1.00 95.56 168 LEU A CA 1
ATOM 1337 C C . LEU A 1 168 ? -3.933 -3.414 7.843 1.00 95.56 168 LEU A C 1
ATOM 1339 O O . LEU A 1 168 ? -5.074 -3.144 8.206 1.00 95.56 168 LEU A O 1
ATOM 1343 N N . SER A 1 169 ? -2.878 -3.305 8.655 1.00 95.12 169 SER A N 1
ATOM 1344 C CA . SER A 1 169 ? -3.005 -2.878 10.052 1.00 95.12 169 SER A CA 1
ATOM 1345 C C . SER A 1 169 ? -3.442 -1.416 10.180 1.00 95.12 169 SER A C 1
ATOM 1347 O O . SER A 1 169 ? -3.987 -1.029 11.207 1.00 95.12 169 SER A O 1
ATOM 1349 N N . ALA A 1 170 ? -3.164 -0.570 9.183 1.00 94.88 170 ALA A N 1
ATOM 1350 C CA . ALA A 1 170 ? -3.644 0.807 9.176 1.00 94.88 170 ALA A CA 1
ATOM 1351 C C . ALA A 1 170 ? -5.168 0.830 9.057 1.00 94.88 170 ALA A C 1
ATOM 1353 O O . ALA A 1 170 ? -5.814 1.479 9.870 1.00 94.88 170 ALA A O 1
ATOM 1354 N N . TRP A 1 171 ? -5.727 0.088 8.096 1.00 94.44 171 TRP A N 1
ATOM 1355 C CA . TRP A 1 171 ? -7.173 -0.015 7.900 1.00 94.44 171 TRP A CA 1
ATOM 1356 C C . TRP A 1 171 ? -7.878 -0.661 9.086 1.00 94.44 171 TRP A C 1
ATOM 1358 O O . TRP A 1 171 ? -8.861 -0.108 9.564 1.00 94.44 171 TRP A O 1
ATOM 1368 N N . GLU A 1 172 ? -7.345 -1.752 9.632 1.00 94.31 172 GLU A N 1
ATOM 1369 C CA . GLU A 1 172 ? -7.921 -2.386 10.826 1.00 94.31 172 GLU A CA 1
ATOM 1370 C C . GLU A 1 172 ? -8.045 -1.407 12.002 1.00 94.31 172 GLU A C 1
ATOM 1372 O O . GLU A 1 172 ? -9.100 -1.306 12.620 1.00 94.31 172 GLU A O 1
ATOM 1377 N N . ARG A 1 173 ? -7.020 -0.584 12.244 1.00 92.50 173 ARG A N 1
ATOM 1378 C CA . ARG A 1 173 ? -7.025 0.393 13.347 1.00 92.50 173 ARG A CA 1
ATOM 1379 C C . ARG A 1 173 ? -7.934 1.597 13.138 1.00 92.50 173 ARG A C 1
ATOM 1381 O O . ARG A 1 173 ? -8.114 2.358 14.083 1.00 92.50 173 ARG A O 1
ATOM 1388 N N . THR A 1 174 ? -8.447 1.821 11.929 1.00 91.44 174 THR A N 1
ATOM 1389 C CA . THR A 1 174 ? -9.345 2.960 11.678 1.00 91.44 174 THR A CA 1
ATOM 1390 C C . THR A 1 174 ? -10.746 2.739 12.239 1.00 91.44 174 THR A C 1
ATOM 1392 O O . THR A 1 174 ? -11.432 3.723 12.497 1.00 91.44 174 THR A O 1
ATOM 1395 N N . GLY A 1 175 ? -11.172 1.482 12.433 1.00 85.06 175 GLY A N 1
ATOM 1396 C CA . GLY A 1 175 ? -12.492 1.148 12.983 1.00 85.06 175 GLY A CA 1
ATOM 1397 C C 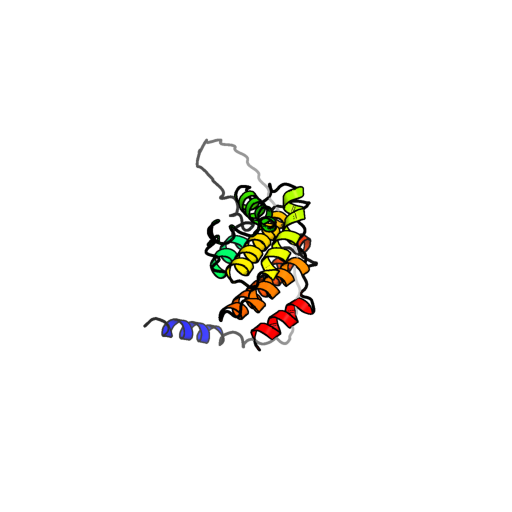. GLY A 1 175 ? -13.681 1.575 12.112 1.00 85.06 175 GLY A C 1
ATOM 1398 O O . GLY A 1 175 ? -14.802 1.653 12.603 1.00 85.06 175 GLY A O 1
ATOM 1399 N N . VAL A 1 176 ? -13.451 1.896 10.836 1.00 87.75 176 VAL A N 1
ATOM 1400 C CA . VAL A 1 176 ? -14.515 2.257 9.888 1.00 87.75 176 VAL A CA 1
ATOM 1401 C C . VAL A 1 176 ? -15.251 1.010 9.397 1.00 87.75 176 VAL A C 1
ATOM 1403 O O . VAL A 1 176 ? -14.658 -0.060 9.280 1.00 87.75 176 VAL A O 1
ATOM 1406 N N . ALA A 1 177 ? -16.535 1.153 9.061 1.00 86.12 177 ALA A N 1
ATOM 1407 C CA . ALA A 1 177 ? -17.371 0.033 8.620 1.00 86.12 177 ALA A CA 1
ATOM 1408 C C . ALA A 1 177 ? -16.849 -0.655 7.342 1.00 86.12 177 ALA A C 1
ATOM 1410 O O . ALA A 1 177 ? -17.049 -1.852 7.172 1.00 86.12 177 ALA A O 1
ATOM 1411 N N . ASP A 1 178 ? -16.147 0.075 6.466 1.00 87.44 178 ASP A N 1
ATOM 1412 C CA . ASP A 1 178 ? -15.562 -0.477 5.240 1.00 87.44 178 ASP A CA 1
ATOM 1413 C C . ASP A 1 178 ? -14.173 -1.106 5.452 1.00 87.44 178 ASP A C 1
ATOM 1415 O O . ASP A 1 178 ? -13.606 -1.649 4.506 1.00 87.44 178 ASP A O 1
ATOM 1419 N N . ALA A 1 179 ? -13.604 -1.089 6.666 1.00 88.75 179 ALA A N 1
ATOM 1420 C CA . ALA A 1 179 ? -12.246 -1.582 6.919 1.00 88.75 179 ALA A CA 1
ATOM 1421 C C . ALA A 1 179 ? -12.060 -3.042 6.475 1.00 88.75 179 ALA A C 1
ATOM 1423 O O . ALA A 1 179 ? -11.040 -3.379 5.870 1.00 88.75 179 ALA A O 1
ATOM 1424 N N . THR A 1 180 ? -13.058 -3.894 6.710 1.00 91.31 180 THR A N 1
ATOM 1425 C CA . THR A 1 180 ? -13.047 -5.308 6.310 1.00 91.31 180 THR A CA 1
ATOM 1426 C C . THR A 1 180 ? -12.958 -5.474 4.799 1.00 91.31 180 THR A C 1
ATOM 1428 O O . THR A 1 180 ? -12.098 -6.214 4.313 1.00 91.31 180 THR A O 1
ATOM 1431 N N . ASP A 1 181 ? -13.769 -4.730 4.044 1.00 90.56 181 ASP A N 1
ATOM 1432 C CA . ASP A 1 181 ? -13.759 -4.761 2.580 1.00 90.56 181 ASP A CA 1
ATOM 1433 C C . ASP A 1 181 ? -12.410 -4.280 2.029 1.00 90.56 181 ASP A C 1
ATOM 1435 O O . ASP A 1 181 ? -11.856 -4.873 1.098 1.00 90.56 181 ASP A O 1
ATOM 1439 N N . ARG A 1 182 ? -11.823 -3.245 2.647 1.00 90.81 182 ARG A N 1
ATOM 1440 C CA . ARG A 1 182 ? -10.495 -2.711 2.287 1.00 90.81 182 ARG A CA 1
ATOM 1441 C C . ARG A 1 182 ? -9.392 -3.735 2.514 1.00 90.81 182 ARG A C 1
ATOM 1443 O O . ARG A 1 182 ? -8.549 -3.943 1.638 1.00 90.81 182 ARG A O 1
ATOM 1450 N N . VAL A 1 183 ? -9.392 -4.379 3.679 1.00 93.06 183 VAL A N 1
ATOM 1451 C CA . VAL A 1 183 ? -8.416 -5.413 4.044 1.00 93.06 183 VAL A CA 1
ATOM 1452 C C . VAL A 1 183 ? -8.567 -6.626 3.125 1.00 93.06 183 VAL A C 1
ATOM 1454 O O . VAL A 1 183 ? -7.570 -7.110 2.584 1.00 93.06 183 VAL A O 1
ATOM 1457 N N . GLN A 1 184 ? -9.798 -7.072 2.862 1.00 92.00 184 GLN A N 1
ATOM 1458 C CA . GLN A 1 184 ? -10.077 -8.172 1.938 1.00 92.00 184 GLN A CA 1
ATOM 1459 C C . GLN A 1 184 ? -9.590 -7.864 0.524 1.00 92.00 184 GLN A C 1
ATOM 1461 O O . GLN A 1 184 ? -8.928 -8.702 -0.099 1.00 92.00 184 GLN A O 1
ATOM 1466 N N . ALA A 1 185 ? -9.880 -6.659 0.029 1.00 91.19 185 ALA A N 1
ATOM 1467 C CA . ALA A 1 185 ? -9.385 -6.196 -1.253 1.00 91.19 185 ALA A CA 1
ATOM 1468 C C . ALA A 1 185 ? -7.854 -6.262 -1.268 1.00 91.19 185 ALA A C 1
ATOM 1470 O O . ALA A 1 185 ? -7.299 -6.995 -2.082 1.00 91.19 185 ALA A O 1
ATOM 1471 N N . LEU A 1 186 ? -7.153 -5.609 -0.337 1.00 93.38 186 LEU A N 1
ATOM 1472 C CA . LEU A 1 186 ? -5.684 -5.603 -0.285 1.00 93.38 186 LEU A CA 1
ATOM 1473 C C . LEU A 1 186 ? -5.057 -7.009 -0.272 1.00 93.38 186 LEU A C 1
ATOM 1475 O O . LEU A 1 186 ? -4.052 -7.239 -0.948 1.00 93.38 186 LEU A O 1
ATOM 1479 N N . ILE A 1 187 ? -5.653 -7.973 0.434 1.00 93.44 187 ILE A N 1
ATOM 1480 C CA . ILE A 1 187 ? -5.201 -9.375 0.409 1.00 93.44 187 ILE A CA 1
ATOM 1481 C C . ILE A 1 187 ? -5.424 -10.001 -0.976 1.00 93.44 187 ILE A C 1
ATOM 1483 O O . ILE A 1 187 ? -4.547 -10.700 -1.495 1.00 93.44 187 ILE A O 1
ATOM 1487 N N . GLY A 1 188 ? -6.575 -9.737 -1.596 1.00 91.88 188 GLY A N 1
ATOM 1488 C CA . GLY A 1 188 ? -6.854 -10.106 -2.983 1.00 91.88 188 GLY A CA 1
ATOM 1489 C C . GLY A 1 188 ? -5.842 -9.505 -3.962 1.00 91.88 188 GLY A C 1
ATOM 1490 O O . GLY A 1 188 ? -5.393 -10.204 -4.870 1.00 91.88 188 GLY A O 1
ATOM 1491 N N . PHE A 1 189 ? -5.407 -8.260 -3.735 1.00 91.31 189 PHE A N 1
ATOM 1492 C CA . PHE A 1 189 ? -4.368 -7.610 -4.538 1.00 91.31 189 PHE A CA 1
ATOM 1493 C C . PHE A 1 189 ? -3.064 -8.381 -4.498 1.00 91.31 189 PHE A C 1
ATOM 1495 O O . PHE A 1 189 ? -2.498 -8.715 -5.533 1.00 91.31 189 PHE A O 1
ATOM 1502 N N . MET A 1 190 ? -2.603 -8.665 -3.281 1.00 92.94 190 MET A N 1
ATOM 1503 C CA . MET A 1 190 ? -1.333 -9.324 -3.029 1.00 92.94 190 MET A CA 1
ATOM 1504 C C . MET A 1 190 ? -1.300 -10.693 -3.714 1.00 92.94 190 MET A C 1
ATOM 1506 O O . MET A 1 190 ? -0.304 -11.058 -4.336 1.00 92.94 190 MET A O 1
ATOM 1510 N N . ARG A 1 191 ? -2.423 -11.421 -3.671 1.00 92.62 191 ARG A N 1
ATOM 1511 C CA . ARG A 1 191 ? -2.588 -12.693 -4.379 1.00 92.62 191 ARG A CA 1
ATOM 1512 C C . ARG A 1 191 ? -2.538 -12.517 -5.898 1.00 92.62 191 ARG A C 1
ATOM 1514 O O . ARG A 1 191 ? -1.764 -13.212 -6.548 1.00 92.62 191 ARG A O 1
ATOM 1521 N N . LYS A 1 192 ? -3.304 -11.567 -6.445 1.00 91.25 192 LYS A N 1
ATOM 1522 C CA . LYS A 1 192 ? -3.364 -11.304 -7.891 1.00 91.25 192 LYS A CA 1
ATOM 1523 C C . LYS A 1 192 ? -2.002 -10.861 -8.441 1.00 91.25 192 LYS A C 1
ATOM 1525 O O . LYS A 1 192 ? -1.606 -11.304 -9.511 1.00 91.25 192 LYS A O 1
ATOM 1530 N N . LEU A 1 193 ? -1.250 -10.041 -7.700 1.00 91.75 193 LEU A N 1
ATOM 1531 C CA . LEU A 1 193 ? 0.117 -9.642 -8.063 1.00 91.75 193 LEU A CA 1
ATOM 1532 C C . LEU A 1 193 ? 1.048 -10.848 -8.191 1.00 91.75 193 LEU A C 1
ATOM 1534 O O . LEU A 1 193 ? 1.809 -10.929 -9.150 1.00 91.75 193 LEU A O 1
ATOM 1538 N N . ARG A 1 194 ? 0.963 -11.797 -7.256 1.00 93.56 194 ARG A N 1
ATOM 1539 C CA . ARG A 1 194 ? 1.752 -13.031 -7.301 1.00 93.56 194 ARG A CA 1
ATOM 1540 C C . ARG A 1 194 ? 1.360 -13.932 -8.474 1.00 93.56 194 ARG A C 1
ATOM 1542 O O . ARG A 1 194 ? 2.227 -14.570 -9.055 1.00 93.56 194 ARG A O 1
ATOM 1549 N N . GLU A 1 195 ? 0.073 -13.998 -8.803 1.00 91.19 195 GLU A N 1
ATOM 1550 C CA . GLU A 1 195 ? -0.439 -14.802 -9.921 1.00 91.19 195 GLU A CA 1
ATOM 1551 C C . GLU A 1 195 ? -0.024 -14.230 -11.283 1.00 91.19 195 GLU A C 1
ATOM 1553 O O . GLU A 1 195 ? 0.420 -14.975 -12.150 1.00 91.19 195 GLU A O 1
ATOM 1558 N N . VAL A 1 196 ? -0.145 -12.911 -11.468 1.00 91.00 196 VAL A N 1
ATOM 1559 C CA . VAL A 1 196 ? 0.137 -12.243 -12.751 1.00 91.00 196 VAL A CA 1
ATOM 1560 C C . VAL A 1 196 ? 1.636 -12.008 -12.960 1.00 91.00 196 VAL A C 1
ATOM 1562 O O . VAL A 1 196 ? 2.126 -12.085 -14.084 1.00 91.00 196 VAL A O 1
ATOM 1565 N N . HIS A 1 197 ? 2.374 -11.725 -11.887 1.00 91.12 197 HIS A N 1
ATOM 1566 C CA . HIS A 1 197 ? 3.791 -11.359 -11.927 1.00 91.12 197 HIS A CA 1
ATOM 1567 C C . HIS A 1 197 ? 4.605 -12.180 -10.909 1.00 91.12 197 HIS A C 1
ATOM 1569 O O . HIS A 1 197 ? 5.162 -11.621 -9.953 1.00 91.12 197 HIS A O 1
ATOM 1575 N N . PRO A 1 198 ? 4.678 -13.514 -11.082 1.00 91.31 198 PRO A N 1
ATOM 1576 C CA . PRO A 1 198 ? 5.393 -14.396 -10.159 1.00 91.31 198 PRO A CA 1
ATOM 1577 C C . PRO A 1 198 ? 6.901 -14.110 -10.118 1.00 91.31 198 PRO A C 1
ATOM 1579 O O . PRO A 1 198 ? 7.535 -14.327 -9.090 1.00 91.31 198 PRO A O 1
ATOM 1582 N N . ASP A 1 199 ? 7.463 -13.570 -11.200 1.00 90.44 199 ASP A N 1
ATOM 1583 C CA . ASP A 1 199 ? 8.860 -13.145 -11.318 1.00 90.44 199 ASP A CA 1
ATOM 1584 C C . ASP A 1 199 ? 9.219 -12.008 -10.348 1.00 90.44 199 ASP A C 1
ATOM 1586 O O . ASP A 1 199 ? 10.307 -11.996 -9.776 1.00 90.44 199 ASP A O 1
ATOM 1590 N N . LYS A 1 200 ? 8.295 -11.064 -10.129 1.00 89.88 200 LYS A N 1
ATOM 1591 C CA . LYS A 1 200 ? 8.512 -9.892 -9.260 1.00 89.88 200 LYS A CA 1
ATOM 1592 C C . LYS A 1 200 ? 7.957 -10.071 -7.854 1.00 89.88 200 LYS A C 1
ATOM 1594 O O . LYS A 1 200 ? 8.514 -9.525 -6.904 1.00 89.88 200 LYS A O 1
ATOM 1599 N N . PHE A 1 201 ? 6.846 -10.793 -7.728 1.00 92.44 201 PHE A N 1
ATOM 1600 C CA . PHE A 1 201 ? 6.050 -10.873 -6.504 1.00 92.44 201 PHE A CA 1
ATOM 1601 C C . PHE A 1 201 ? 5.856 -12.305 -5.993 1.00 92.44 201 PHE A C 1
ATOM 1603 O O . PHE A 1 201 ? 4.975 -12.536 -5.166 1.00 92.44 201 PHE A O 1
ATOM 1610 N N . GLY A 1 202 ? 6.675 -13.266 -6.434 1.00 88.62 202 GLY A N 1
ATOM 1611 C CA . GLY A 1 202 ? 6.634 -14.651 -5.947 1.00 88.62 202 GLY A CA 1
ATOM 1612 C C . GLY A 1 202 ? 6.676 -14.761 -4.417 1.00 88.62 202 GLY A C 1
ATOM 1613 O O . GLY A 1 202 ? 5.950 -15.564 -3.829 1.00 88.62 202 GLY A O 1
ATOM 1614 N N . ASP A 1 203 ? 7.427 -13.866 -3.771 1.00 88.19 203 ASP A N 1
ATOM 1615 C CA . ASP A 1 203 ? 7.601 -13.817 -2.315 1.00 88.19 203 ASP A CA 1
ATOM 1616 C C . ASP A 1 203 ? 6.420 -13.173 -1.556 1.00 88.19 203 ASP A C 1
ATOM 1618 O O . ASP A 1 203 ? 6.390 -13.201 -0.323 1.00 88.19 203 ASP A O 1
ATOM 1622 N N . LEU A 1 204 ? 5.430 -12.584 -2.245 1.00 90.75 204 LEU A N 1
ATOM 1623 C CA . LEU A 1 204 ? 4.250 -11.968 -1.619 1.00 90.75 204 LEU A CA 1
ATOM 1624 C C . LEU A 1 204 ? 3.229 -13.027 -1.165 1.00 90.75 204 LEU A C 1
ATOM 1626 O O . LEU A 1 204 ? 2.115 -13.156 -1.684 1.00 90.75 204 LEU A O 1
ATOM 1630 N N . ARG A 1 205 ? 3.607 -13.817 -0.161 1.00 89.12 205 ARG A N 1
ATOM 1631 C CA . ARG A 1 205 ? 2.705 -14.728 0.549 1.00 89.12 205 ARG A CA 1
ATOM 1632 C C . ARG A 1 205 ? 2.235 -14.080 1.848 1.00 89.12 205 ARG A C 1
ATOM 1634 O O . ARG A 1 205 ? 3.051 -13.612 2.630 1.00 89.12 205 ARG A O 1
ATOM 1641 N N . GLY A 1 206 ? 0.921 -14.090 2.080 1.00 88.62 206 GLY A N 1
ATOM 1642 C CA . GLY A 1 206 ? 0.360 -13.644 3.355 1.00 88.62 206 GLY A CA 1
ATOM 1643 C C . GLY A 1 206 ? 0.952 -14.438 4.515 1.00 88.62 206 GLY A C 1
ATOM 1644 O O . GLY A 1 206 ? 1.084 -15.662 4.426 1.00 88.62 206 GLY A O 1
ATOM 1645 N N . ASP A 1 207 ? 1.328 -13.731 5.572 1.00 93.00 207 ASP A N 1
ATOM 1646 C CA . ASP A 1 207 ? 1.885 -14.307 6.791 1.00 93.00 207 ASP A CA 1
ATOM 1647 C C . ASP A 1 207 ? 0.828 -14.342 7.908 1.00 93.00 207 ASP A C 1
ATOM 1649 O O . ASP 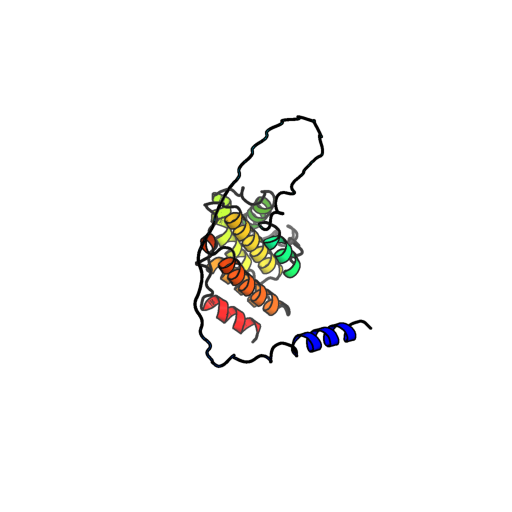A 1 207 ? -0.341 -14.000 7.714 1.00 93.00 207 ASP A O 1
ATOM 1653 N N . VAL A 1 208 ? 1.237 -14.764 9.106 1.00 94.38 208 VAL A N 1
ATOM 1654 C CA . VAL A 1 208 ? 0.359 -14.804 10.288 1.00 94.38 208 VAL A CA 1
ATOM 1655 C C . VAL A 1 208 ? -0.228 -13.417 10.597 1.00 94.38 208 VAL A C 1
ATOM 1657 O O . VAL A 1 208 ? -1.375 -13.308 11.034 1.00 94.38 208 VAL A O 1
ATOM 1660 N N . ILE A 1 209 ? 0.515 -12.339 10.322 1.00 93.44 209 ILE A N 1
ATOM 1661 C CA . ILE A 1 209 ? 0.050 -10.966 10.544 1.00 93.44 209 ILE A CA 1
ATOM 1662 C C . ILE A 1 209 ? -1.070 -10.630 9.555 1.00 93.44 209 ILE A C 1
ATOM 1664 O O . ILE A 1 209 ? -2.112 -10.141 9.978 1.00 93.44 209 ILE A O 1
ATOM 1668 N N . THR A 1 210 ? -0.912 -10.958 8.271 1.00 93.62 210 THR A N 1
ATOM 1669 C CA . THR A 1 210 ? -1.944 -10.735 7.246 1.00 93.62 210 THR A CA 1
ATOM 1670 C C . THR A 1 210 ? -3.305 -11.311 7.662 1.00 93.62 210 THR A C 1
ATOM 1672 O O . THR A 1 210 ? -4.314 -10.606 7.640 1.00 93.62 210 THR A O 1
ATOM 1675 N N . TYR A 1 211 ? -3.343 -12.585 8.067 1.00 94.06 211 TYR A N 1
ATOM 1676 C CA . TYR A 1 211 ? -4.600 -13.266 8.396 1.00 94.06 211 TYR A CA 1
ATOM 1677 C C . TYR A 1 211 ? -5.148 -12.895 9.776 1.00 94.06 211 TYR A C 1
ATOM 1679 O O . TYR A 1 211 ? -6.362 -12.847 9.950 1.00 94.06 211 TYR A O 1
ATOM 1687 N N . SER A 1 212 ? -4.281 -12.589 10.745 1.00 94.81 212 SER A N 1
ATOM 1688 C CA . SER A 1 212 ? -4.729 -12.102 12.057 1.00 94.81 212 SER A CA 1
ATOM 1689 C C . SER A 1 212 ? -5.363 -10.716 11.969 1.00 94.81 212 SER A C 1
ATOM 1691 O O . SER A 1 212 ? -6.382 -10.483 12.609 1.00 94.81 212 SER A O 1
ATOM 1693 N N . VAL A 1 213 ? -4.814 -9.815 11.147 1.00 94.00 213 VAL A N 1
ATOM 1694 C CA . VAL A 1 213 ? -5.426 -8.507 10.879 1.00 94.00 213 VAL A CA 1
ATOM 1695 C C . VAL A 1 213 ? -6.787 -8.682 10.215 1.00 94.00 213 VAL A C 1
ATOM 1697 O O . VAL A 1 213 ? -7.743 -8.047 10.640 1.00 94.00 213 VAL A O 1
ATOM 1700 N N . PHE A 1 214 ? -6.898 -9.581 9.233 1.00 93.75 214 PHE A N 1
ATOM 1701 C CA . PHE A 1 214 ? -8.189 -9.885 8.623 1.00 93.75 214 PHE A CA 1
ATOM 1702 C C . PHE A 1 214 ? -9.189 -10.400 9.658 1.00 93.75 214 PHE A C 1
ATOM 1704 O O . PHE A 1 214 ? -10.265 -9.840 9.766 1.00 93.75 214 PHE A O 1
ATOM 1711 N N . ALA A 1 215 ? -8.832 -11.382 10.487 1.00 92.62 215 ALA A N 1
ATOM 1712 C CA . ALA A 1 215 ? -9.732 -11.883 11.529 1.00 92.62 215 ALA A CA 1
ATOM 1713 C C . ALA A 1 215 ? -10.206 -10.781 12.496 1.00 92.62 215 ALA A C 1
ATOM 1715 O O . ALA A 1 215 ? -11.373 -10.769 12.872 1.00 92.62 215 ALA A O 1
ATOM 1716 N N . LYS A 1 216 ? -9.332 -9.827 12.850 1.00 92.81 216 LYS A N 1
ATOM 1717 C CA . LYS A 1 216 ? -9.685 -8.696 13.721 1.00 92.81 216 LYS A CA 1
ATOM 1718 C C . LYS A 1 216 ? -10.713 -7.749 13.118 1.00 92.81 216 LYS A C 1
ATOM 1720 O O . LYS A 1 216 ? -11.500 -7.202 13.869 1.00 92.81 216 LYS A O 1
ATOM 1725 N N . THR A 1 217 ? -10.730 -7.552 11.801 1.00 90.69 217 THR A N 1
ATOM 1726 C CA . THR A 1 217 ? -11.740 -6.678 11.181 1.00 90.69 217 THR A CA 1
ATOM 1727 C C . THR A 1 217 ? -13.141 -7.294 11.174 1.00 90.69 217 THR A C 1
ATOM 1729 O O . THR A 1 217 ? -14.115 -6.581 10.971 1.00 90.69 217 THR A O 1
ATOM 1732 N N . TRP A 1 218 ? -13.255 -8.610 11.385 1.00 85.94 218 TRP A N 1
ATOM 1733 C CA . TRP A 1 218 ? -14.541 -9.311 11.503 1.00 85.94 218 TRP A CA 1
ATOM 1734 C C . TRP A 1 218 ? -15.036 -9.460 12.945 1.00 85.94 218 TRP A C 1
ATOM 1736 O O . TRP A 1 218 ? -16.155 -9.936 13.136 1.00 85.94 218 TRP A O 1
ATOM 1746 N N . ALA A 1 219 ? -14.198 -9.131 13.930 1.00 77.12 219 ALA A N 1
ATOM 1747 C CA . ALA A 1 219 ? -14.493 -9.270 15.353 1.00 77.12 219 ALA A CA 1
ATOM 1748 C C . ALA A 1 219 ? -15.157 -8.004 15.902 1.00 77.12 219 ALA A C 1
ATOM 1750 O O . ALA A 1 219 ? -16.103 -8.160 16.705 1.00 77.12 219 ALA A O 1
#

Radius of gyration: 29.3 Å; chains: 1; bounding box: 54×80×77 Å

Sequence (219 aa):
MKLSAFVALLNLALSRTDALLLPTKSSSSSRFDRRRSRIRLHAARSKQSRHDTSNNFVPSPPTQKFEFITEWNERLLVTRELPNSSDHAGDSDYSWLYWLGKKVEENPVGKLDAKQTDQLPRVISVWSKKKTLTGAKQAQALLQRFVAEQLAGNPVAKVHVKSFNCVLSAWERTGVADATDRVQALIGFMRKLREVHPDKFGDLRGDVITYSVFAKTWA

Secondary structure (DSSP, 8-state):
--SHHHHHHHHHHTTSS----------------------------------------------HHHHHHHHHHHHTT----PPPGGGGTT-GGGHHHHHHHHHHHHSPTT---HHHHHHHHHHHHHHHHS-SHHHHHHHHHHHHHHHHHHHHT-TT----HHHHHHHHHHHHTT--TTHHHHHHHHHHHHHHHHHH-HHHHTT----HHHHHHHHHHT-

pLDDT: mean 71.1, std 22.85, range [30.84, 95.94]

Organism: NCBI:txid210454